Protein AF-A0A7L6N5S7-F1 (afdb_monomer_lite)

Radius of gyration: 27.18 Å; chains: 1; bounding box: 72×38×65 Å

Sequence (259 aa):
MDKKKITLLISLLLTIFIFSMSLFSGTDSGEMSSGLSMTLKNIWDSIFKNNPISLSFLQTFVRKAAHVFEYLLLGVSYFFTAKAWKLSILKILTIGFITAGIDEWIQTFVPGRAGRWLDILVFDLGGFIIGLALMILIFDRRSKIHPDDVLKDLEDQKISSKKAYKYLYKQGQRLSFTNHAHFLKLNITLIDEPGVNKFLKVLFFIPLPLFIARFALLFIRDFQYDGFSKEDIKRVINTKGIKINVYPQSGEQIEIITF

pLDDT: mean 81.12, std 9.45, range [52.34, 96.12]

InterPro domains:
  IPR006976 VanZ-LLP1 [PF04892] (9-138)

Structure (mmCIF, N/CA/C/O backbone):
data_AF-A0A7L6N5S7-F1
#
_entry.id   AF-A0A7L6N5S7-F1
#
loop_
_atom_site.group_PDB
_atom_site.id
_atom_site.type_symbol
_atom_site.label_atom_id
_atom_site.label_alt_id
_atom_site.label_comp_id
_atom_site.label_asym_id
_atom_site.label_entity_id
_atom_site.label_seq_id
_atom_site.pdbx_PDB_ins_code
_atom_site.Cartn_x
_atom_site.Cartn_y
_atom_site.Cartn_z
_atom_site.occupancy
_atom_site.B_iso_or_equiv
_atom_site.auth_seq_id
_atom_site.auth_comp_id
_atom_site.auth_asym_id
_atom_site.auth_atom_id
_atom_site.pdbx_PDB_model_num
ATOM 1 N N . MET A 1 1 ? 11.701 17.186 15.498 1.00 59.97 1 MET A N 1
ATOM 2 C CA . MET A 1 1 ? 10.668 17.161 14.438 1.00 59.97 1 MET A CA 1
ATOM 3 C C . MET A 1 1 ? 9.717 15.999 14.707 1.00 59.97 1 MET A C 1
ATOM 5 O O . MET A 1 1 ? 10.187 14.930 15.080 1.00 59.97 1 MET A O 1
ATOM 9 N N . ASP A 1 2 ? 8.400 16.195 14.600 1.00 84.88 2 ASP A N 1
ATOM 10 C CA . ASP A 1 2 ? 7.418 15.139 14.894 1.00 84.88 2 ASP A CA 1
ATOM 11 C C . ASP A 1 2 ? 7.652 13.906 14.011 1.00 84.88 2 ASP A C 1
ATOM 13 O O . ASP A 1 2 ? 7.813 14.041 12.798 1.00 84.88 2 ASP A O 1
ATOM 17 N N . LYS A 1 3 ? 7.603 12.693 14.583 1.00 82.56 3 LYS A N 1
ATOM 18 C CA . LYS A 1 3 ? 7.772 11.427 13.830 1.00 82.56 3 LYS A CA 1
ATOM 19 C C . LYS A 1 3 ? 6.851 11.341 12.603 1.00 82.56 3 LYS A C 1
ATOM 21 O O . LYS A 1 3 ? 7.239 10.800 11.571 1.00 82.56 3 LYS A O 1
ATOM 26 N N . LYS A 1 4 ? 5.653 11.927 12.702 1.00 87.88 4 LYS A N 1
ATOM 27 C CA . LYS A 1 4 ? 4.680 12.072 11.607 1.00 87.88 4 LYS A CA 1
ATOM 28 C C . LYS A 1 4 ? 5.202 12.916 10.441 1.00 87.88 4 LYS A C 1
ATOM 30 O O . LYS A 1 4 ? 4.990 12.553 9.292 1.00 87.88 4 LYS A O 1
ATOM 35 N N . LYS A 1 5 ? 5.873 14.030 10.738 1.00 90.56 5 LYS A N 1
ATOM 36 C CA . LYS A 1 5 ? 6.428 14.948 9.734 1.00 90.56 5 LYS A CA 1
ATOM 37 C C . LYS A 1 5 ? 7.674 14.356 9.082 1.00 90.56 5 LYS A C 1
ATOM 39 O O . LYS A 1 5 ? 7.811 14.451 7.876 1.00 90.56 5 LYS A O 1
ATOM 44 N N . ILE A 1 6 ? 8.533 13.695 9.864 1.00 92.00 6 ILE A N 1
ATOM 45 C CA . ILE A 1 6 ? 9.736 13.021 9.344 1.00 92.00 6 ILE A CA 1
ATOM 46 C C . ILE A 1 6 ? 9.355 11.922 8.347 1.00 92.00 6 ILE A C 1
ATOM 48 O O . ILE A 1 6 ? 9.867 11.902 7.236 1.00 92.00 6 ILE A O 1
ATOM 52 N N . THR A 1 7 ? 8.446 11.023 8.736 1.00 92.25 7 THR A N 1
ATOM 53 C CA . THR A 1 7 ? 8.010 9.913 7.868 1.00 92.25 7 THR A CA 1
ATOM 54 C C . THR A 1 7 ? 7.372 10.426 6.581 1.00 92.25 7 THR A C 1
ATOM 56 O O . THR A 1 7 ? 7.775 10.006 5.500 1.00 92.25 7 THR A O 1
ATOM 59 N N . LEU A 1 8 ? 6.482 11.418 6.689 1.00 92.88 8 LEU A N 1
ATOM 60 C CA . LEU A 1 8 ? 5.876 12.066 5.528 1.00 92.88 8 LEU A CA 1
ATOM 61 C C . LEU A 1 8 ? 6.921 12.725 4.614 1.00 92.88 8 LEU A C 1
ATOM 63 O O . LEU A 1 8 ? 6.853 12.553 3.402 1.00 92.88 8 LEU A O 1
ATOM 67 N N . LEU A 1 9 ? 7.893 13.445 5.184 1.00 94.19 9 LEU A N 1
ATOM 68 C CA . LEU A 1 9 ? 8.958 14.098 4.422 1.00 94.19 9 LEU A CA 1
ATOM 69 C C . LEU A 1 9 ? 9.787 13.074 3.640 1.00 94.19 9 LEU A C 1
ATOM 71 O O . LEU A 1 9 ? 10.036 13.278 2.460 1.00 94.19 9 LEU A O 1
ATOM 75 N N . ILE A 1 10 ? 10.161 11.954 4.264 1.00 94.12 10 ILE A N 1
ATOM 76 C CA . ILE A 1 10 ? 10.901 10.874 3.593 1.00 94.12 10 ILE A CA 1
ATOM 77 C C . ILE A 1 10 ? 10.071 10.282 2.446 1.00 94.12 10 ILE A C 1
ATOM 79 O O . ILE A 1 10 ? 10.594 10.080 1.355 1.00 94.12 10 ILE A O 1
ATOM 83 N N . SER A 1 11 ? 8.777 10.019 2.664 1.00 94.12 11 SER A N 1
ATOM 84 C CA . SER A 1 11 ? 7.880 9.524 1.609 1.00 94.12 11 SER A CA 1
ATOM 85 C C . SER A 1 11 ? 7.766 10.504 0.438 1.00 94.12 11 SER A C 1
ATOM 87 O O . SER A 1 11 ? 7.778 10.079 -0.716 1.00 94.12 11 SER A O 1
ATOM 89 N N . LEU A 1 12 ? 7.701 11.805 0.724 1.00 94.25 12 LEU A N 1
ATOM 90 C CA . LEU A 1 12 ? 7.612 12.852 -0.291 1.00 94.25 12 LEU A CA 1
ATOM 91 C C . LEU A 1 12 ? 8.920 12.990 -1.081 1.00 94.25 12 LEU A C 1
ATOM 93 O O . LEU A 1 12 ? 8.882 13.030 -2.305 1.00 94.25 12 LEU A O 1
ATOM 97 N N . LEU A 1 13 ? 10.070 12.980 -0.400 1.00 94.69 13 LEU A N 1
ATOM 98 C CA . LEU A 1 13 ? 11.385 13.025 -1.046 1.00 94.69 13 LEU A CA 1
ATOM 99 C C . LEU A 1 13 ? 11.616 11.818 -1.960 1.00 94.69 13 LEU A C 1
ATOM 101 O O . LEU A 1 13 ? 12.089 11.998 -3.075 1.00 94.69 13 LEU A O 1
ATOM 105 N N . LEU A 1 14 ? 11.234 10.610 -1.529 1.00 94.38 14 LEU A N 1
ATOM 106 C CA . LEU A 1 14 ? 11.312 9.417 -2.378 1.00 94.38 14 LEU A CA 1
ATOM 107 C C . LEU A 1 14 ? 10.374 9.505 -3.585 1.00 94.38 14 LEU A C 1
ATOM 109 O O . LEU A 1 14 ? 10.763 9.118 -4.677 1.00 94.38 14 LEU A O 1
ATOM 113 N N . THR A 1 15 ? 9.167 10.051 -3.410 1.00 94.12 15 THR A N 1
ATOM 114 C CA . THR A 1 15 ? 8.228 10.241 -4.529 1.00 94.12 15 THR A CA 1
ATOM 115 C C . THR A 1 15 ? 8.803 11.217 -5.563 1.00 94.12 15 THR A C 1
ATOM 117 O O . THR A 1 15 ? 8.801 10.929 -6.753 1.00 94.12 15 THR A O 1
ATOM 120 N N . ILE A 1 16 ? 9.355 12.347 -5.107 1.00 93.75 16 ILE A N 1
ATOM 121 C CA . ILE A 1 16 ? 10.000 13.338 -5.982 1.00 93.75 16 ILE A CA 1
ATOM 122 C C . ILE A 1 16 ? 11.220 12.734 -6.683 1.00 93.75 16 ILE A C 1
ATOM 124 O O . ILE A 1 16 ? 11.428 12.977 -7.868 1.00 93.75 16 ILE A O 1
ATOM 128 N N . PHE A 1 17 ? 12.018 11.943 -5.964 1.00 92.62 17 PHE A N 1
ATOM 129 C CA . PHE A 1 17 ? 13.168 11.251 -6.534 1.00 92.62 17 PHE A CA 1
ATOM 130 C C . PHE A 1 17 ? 12.757 10.305 -7.671 1.00 92.62 17 PHE A C 1
ATOM 132 O O . PHE A 1 17 ? 13.344 10.378 -8.746 1.00 92.62 17 PHE A O 1
ATOM 139 N N . ILE A 1 18 ? 11.715 9.489 -7.471 1.00 91.38 18 ILE A N 1
ATOM 140 C CA . ILE A 1 18 ? 11.192 8.575 -8.501 1.00 91.38 18 ILE A CA 1
ATOM 141 C C . ILE A 1 18 ? 10.714 9.359 -9.726 1.00 91.38 18 ILE A C 1
ATOM 143 O O . ILE A 1 18 ? 11.146 9.079 -10.840 1.00 91.38 18 ILE A O 1
ATOM 147 N N . PHE A 1 19 ? 9.925 10.417 -9.525 1.00 91.56 19 PHE A N 1
ATOM 148 C CA . PHE A 1 19 ? 9.460 11.258 -10.632 1.00 91.56 19 PHE A CA 1
ATOM 149 C C . PHE A 1 19 ? 10.618 11.918 -11.389 1.00 91.56 19 PHE A C 1
ATOM 151 O O . PHE A 1 19 ? 10.573 12.029 -12.611 1.00 91.56 19 PHE A O 1
ATOM 158 N N . SER A 1 20 ? 11.682 12.320 -10.686 1.00 88.75 20 SER A N 1
ATOM 159 C CA . SER A 1 20 ? 12.896 12.827 -11.326 1.00 88.75 20 SER A CA 1
ATOM 160 C C . SER A 1 20 ? 13.589 11.756 -12.169 1.00 88.75 20 SER A C 1
ATOM 162 O O . SER A 1 20 ? 14.124 12.089 -13.223 1.00 88.75 20 SER A O 1
ATOM 164 N N . MET A 1 21 ? 13.590 10.494 -11.730 1.00 85.56 21 MET A N 1
ATOM 165 C CA . MET A 1 21 ? 14.165 9.382 -12.493 1.00 85.56 21 MET A CA 1
ATOM 166 C C . MET A 1 21 ? 13.336 9.042 -13.739 1.00 85.56 21 MET A C 1
ATOM 168 O O . MET A 1 21 ? 13.887 8.690 -14.785 1.00 85.56 21 MET A O 1
ATOM 172 N N . SER A 1 22 ? 12.021 9.233 -13.669 1.00 85.00 22 SER A N 1
ATOM 173 C CA . SER A 1 22 ? 11.103 9.025 -14.791 1.00 85.00 22 SER A CA 1
ATOM 174 C C . SER A 1 22 ? 11.245 10.036 -15.928 1.00 85.00 22 SER A C 1
ATOM 176 O O . SER A 1 22 ? 10.848 9.727 -17.051 1.00 85.00 22 SER A O 1
ATOM 178 N N . LEU A 1 23 ? 11.858 11.197 -15.676 1.00 84.31 23 LEU A N 1
ATOM 179 C CA . LEU A 1 23 ? 12.157 12.200 -16.706 1.00 84.31 23 LEU A CA 1
ATOM 180 C C . LEU A 1 23 ? 13.334 11.813 -17.613 1.00 84.31 23 LEU A C 1
ATOM 182 O O . LEU A 1 23 ? 13.453 12.351 -18.713 1.00 84.31 23 LEU A O 1
ATOM 186 N N . PHE A 1 24 ? 14.205 10.895 -17.183 1.00 81.81 24 PHE A N 1
ATOM 187 C CA . PHE A 1 24 ? 15.316 10.439 -18.018 1.00 81.81 24 PHE A CA 1
ATOM 188 C C . PHE A 1 24 ? 14.831 9.499 -19.119 1.00 81.81 24 PHE A C 1
ATOM 190 O O . PHE A 1 24 ? 13.935 8.677 -18.913 1.00 81.81 24 PHE A O 1
ATOM 197 N N . SER A 1 25 ? 15.461 9.559 -20.292 1.00 77.69 25 SER A N 1
ATOM 198 C CA . SER A 1 25 ? 15.125 8.665 -21.398 1.00 77.69 25 SER A CA 1
ATOM 199 C C . SER A 1 25 ? 15.559 7.216 -21.131 1.00 77.69 25 SER A C 1
ATOM 201 O O . SER A 1 25 ? 16.263 6.888 -20.168 1.00 77.69 25 SER A O 1
ATOM 203 N N . GLY A 1 26 ? 15.072 6.280 -21.954 1.00 71.62 26 GLY A N 1
ATOM 204 C CA . GLY A 1 26 ? 15.496 4.875 -21.880 1.00 71.62 26 GLY A CA 1
ATOM 205 C C . GLY A 1 26 ? 16.990 4.685 -22.171 1.00 71.62 26 GLY A C 1
ATOM 206 O O . GLY A 1 26 ? 17.605 3.786 -21.603 1.00 71.62 26 GLY A O 1
ATOM 207 N N . THR A 1 27 ? 17.571 5.549 -23.007 1.00 73.38 27 THR A N 1
ATOM 208 C CA . THR A 1 27 ? 18.998 5.539 -23.346 1.00 73.38 27 THR A CA 1
ATOM 209 C C . THR A 1 27 ? 19.839 6.090 -22.201 1.00 73.38 27 THR A C 1
ATOM 211 O O . THR A 1 27 ? 20.756 5.403 -21.765 1.00 73.38 27 THR A O 1
ATOM 214 N N . ASP A 1 28 ? 19.458 7.230 -21.616 1.00 76.56 28 ASP A N 1
ATOM 215 C CA . ASP A 1 28 ? 20.229 7.860 -20.527 1.00 76.56 28 ASP A CA 1
ATOM 216 C C . ASP A 1 28 ? 20.265 6.968 -19.275 1.00 76.56 28 ASP A C 1
ATOM 218 O O . ASP A 1 28 ? 21.304 6.761 -18.648 1.00 76.56 28 ASP A O 1
ATOM 222 N N . SER A 1 29 ? 19.125 6.356 -18.938 1.00 74.38 29 SER A N 1
ATOM 223 C CA . SER A 1 29 ? 19.039 5.391 -17.830 1.00 74.38 29 SER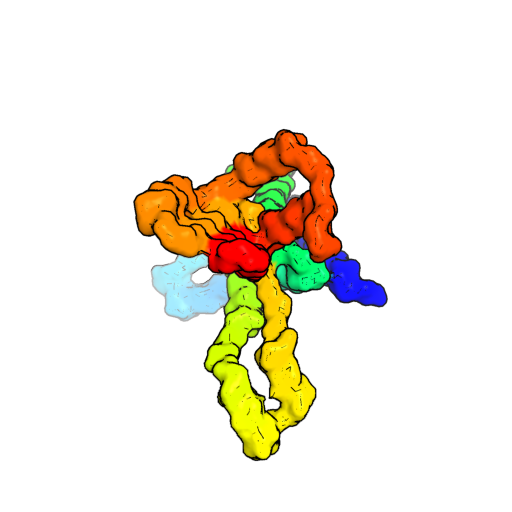 A CA 1
ATOM 224 C C . SER A 1 29 ? 19.799 4.084 -18.112 1.00 74.38 29 SER A C 1
ATOM 226 O O . SER A 1 29 ? 20.371 3.478 -17.199 1.00 74.38 29 SER A O 1
ATOM 228 N N . GLY A 1 30 ? 19.844 3.648 -19.376 1.00 73.75 30 GLY A N 1
ATOM 229 C CA . GLY A 1 30 ? 20.638 2.500 -19.820 1.00 73.75 30 GLY A CA 1
ATOM 230 C C . GLY A 1 30 ? 22.146 2.757 -19.762 1.00 73.75 30 GLY A C 1
ATOM 231 O O . GLY A 1 30 ? 22.909 1.856 -19.414 1.00 73.75 30 GLY A O 1
ATOM 232 N N . GLU A 1 31 ? 22.580 3.987 -20.038 1.00 77.06 31 GLU A N 1
ATOM 233 C CA . GLU A 1 31 ? 23.973 4.418 -19.893 1.00 77.06 31 GLU A CA 1
ATOM 234 C C . GLU A 1 31 ? 24.389 4.505 -18.424 1.00 77.06 31 GLU A C 1
ATOM 236 O O . GLU A 1 31 ? 25.437 3.973 -18.052 1.00 77.06 31 GLU A O 1
ATOM 241 N N . MET A 1 32 ? 23.533 5.060 -17.561 1.00 78.88 32 MET A N 1
ATOM 242 C CA . MET A 1 32 ? 23.787 5.149 -16.117 1.00 78.88 32 MET A CA 1
ATOM 243 C C . MET A 1 32 ? 23.961 3.767 -15.461 1.00 78.88 32 MET A C 1
ATOM 245 O O . MET A 1 32 ? 24.725 3.609 -14.510 1.00 78.88 32 MET A O 1
ATOM 249 N N . SER A 1 33 ? 23.293 2.745 -16.002 1.00 81.75 33 SER A N 1
ATOM 250 C CA . SER A 1 33 ? 23.368 1.347 -15.552 1.00 81.75 33 SER A CA 1
ATOM 251 C C . SER A 1 33 ? 24.225 0.442 -16.454 1.00 81.75 33 SER A C 1
ATOM 253 O O . SER A 1 33 ? 24.239 -0.784 -16.283 1.00 81.75 33 SER A O 1
ATOM 255 N N . SER A 1 34 ? 24.973 1.022 -17.400 1.00 81.56 34 SER A N 1
ATOM 256 C CA . SER A 1 34 ? 25.748 0.285 -18.410 1.00 81.56 34 SER A CA 1
ATOM 257 C C . SER A 1 34 ? 26.828 -0.606 -17.798 1.00 81.56 34 SER A C 1
ATOM 259 O O . SER A 1 34 ? 26.951 -1.763 -18.195 1.00 81.56 34 SER A O 1
ATOM 261 N N . GLY A 1 35 ? 27.545 -0.119 -16.779 1.00 84.62 35 GLY A N 1
ATOM 262 C CA . GLY A 1 35 ? 28.577 -0.888 -16.077 1.00 84.62 35 GLY A CA 1
ATOM 263 C C . GLY A 1 35 ? 28.026 -2.173 -15.454 1.00 84.62 35 GLY A C 1
ATOM 264 O O . GLY A 1 35 ? 28.537 -3.257 -15.726 1.00 84.62 35 GLY A O 1
ATOM 265 N N . LEU A 1 36 ? 26.923 -2.072 -14.701 1.00 84.31 36 LEU A N 1
ATOM 266 C CA . LEU A 1 36 ? 26.241 -3.233 -14.113 1.00 84.31 36 LEU A CA 1
ATOM 267 C C . LEU A 1 36 ? 25.719 -4.191 -15.190 1.00 84.31 36 LEU A C 1
ATOM 269 O O . LEU A 1 36 ? 25.904 -5.404 -15.084 1.00 84.31 36 LEU A O 1
ATOM 273 N N . SER A 1 37 ? 25.111 -3.652 -16.249 1.00 87.44 37 SER A N 1
ATOM 274 C CA . SER A 1 37 ? 24.595 -4.446 -17.370 1.00 87.44 37 SER A CA 1
ATOM 275 C C . SER A 1 37 ? 25.710 -5.225 -18.073 1.00 87.44 37 SER A C 1
ATOM 277 O O . SER A 1 37 ? 25.529 -6.390 -18.422 1.00 87.44 37 SER A O 1
ATOM 279 N N . MET A 1 38 ? 26.888 -4.617 -18.229 1.00 86.88 38 MET A N 1
ATOM 280 C CA . MET A 1 38 ? 28.051 -5.245 -18.851 1.00 86.88 38 MET A CA 1
ATOM 281 C C . MET A 1 38 ? 28.675 -6.321 -17.957 1.00 86.88 38 MET A C 1
ATOM 283 O O . MET A 1 38 ? 29.018 -7.396 -18.445 1.00 86.88 38 MET A O 1
ATOM 287 N N . THR A 1 39 ? 28.764 -6.088 -16.644 1.00 88.00 39 THR A N 1
ATOM 288 C CA . THR A 1 39 ? 29.204 -7.117 -15.691 1.00 88.00 39 THR A CA 1
ATOM 289 C C . THR A 1 39 ? 28.277 -8.331 -15.718 1.00 88.00 39 THR A C 1
ATOM 291 O O . THR A 1 39 ? 28.754 -9.460 -15.820 1.00 88.00 39 THR A O 1
ATOM 294 N N . LEU A 1 40 ? 26.957 -8.114 -15.692 1.00 88.31 40 LEU A N 1
ATOM 295 C CA . LEU A 1 40 ? 25.973 -9.197 -15.774 1.00 88.31 40 LEU A CA 1
ATOM 296 C C . LEU A 1 40 ? 26.068 -9.953 -17.101 1.00 88.31 40 LEU A C 1
ATOM 298 O O . LEU A 1 40 ? 26.006 -11.181 -17.102 1.00 88.31 40 LEU A O 1
ATOM 302 N N . LYS A 1 41 ? 26.286 -9.240 -18.211 1.00 88.38 41 LYS A N 1
ATOM 303 C CA . LYS A 1 41 ? 26.507 -9.850 -19.525 1.00 88.38 41 LYS A CA 1
ATOM 304 C C . LYS A 1 41 ? 27.727 -10.765 -19.520 1.00 88.38 41 LYS A C 1
ATOM 306 O O . LYS A 1 41 ? 27.635 -11.907 -19.951 1.00 88.38 41 LYS A O 1
ATOM 311 N N . ASN A 1 42 ? 28.853 -10.284 -18.998 1.00 89.00 42 ASN A N 1
ATOM 312 C CA . ASN A 1 42 ? 30.092 -11.058 -18.959 1.00 89.00 42 ASN A CA 1
ATOM 313 C C . ASN A 1 42 ? 29.945 -12.324 -18.103 1.00 89.00 42 ASN A C 1
ATOM 315 O O . ASN A 1 42 ? 30.436 -13.385 -18.488 1.00 89.00 42 ASN A O 1
ATOM 319 N N . ILE A 1 43 ? 29.242 -12.233 -16.969 1.00 89.31 43 ILE A N 1
ATOM 320 C CA . ILE A 1 43 ? 28.924 -13.395 -16.126 1.00 89.31 43 ILE A CA 1
ATOM 321 C C . ILE A 1 43 ? 28.026 -14.375 -16.890 1.00 89.31 43 ILE A C 1
ATOM 323 O O . ILE A 1 43 ? 28.318 -15.570 -16.923 1.00 89.31 43 ILE A O 1
ATOM 327 N N . TRP A 1 44 ? 26.965 -13.880 -17.531 1.00 88.69 44 TRP A N 1
ATOM 328 C CA . TRP A 1 44 ? 26.031 -14.708 -18.289 1.00 88.69 44 TRP A CA 1
ATOM 329 C C . TRP A 1 44 ? 26.725 -15.460 -19.422 1.00 88.69 44 TRP A C 1
ATOM 331 O O . TRP A 1 44 ? 26.630 -16.681 -19.486 1.00 88.69 44 TRP A O 1
ATOM 341 N N . ASP A 1 45 ? 27.472 -14.755 -20.270 1.00 88.19 45 ASP A N 1
ATOM 342 C CA . ASP A 1 45 ? 28.155 -15.348 -21.422 1.00 88.19 45 ASP A CA 1
ATOM 343 C C . ASP A 1 45 ? 29.252 -16.338 -20.992 1.00 88.19 45 ASP A C 1
ATOM 345 O O . ASP A 1 45 ? 29.546 -17.297 -21.707 1.00 88.19 45 ASP A O 1
ATOM 349 N N . SER A 1 46 ? 29.826 -16.153 -19.798 1.00 89.00 46 SER A N 1
ATOM 350 C CA . SER A 1 46 ? 30.784 -17.103 -19.219 1.00 89.00 46 SER A CA 1
ATOM 351 C C . SER A 1 46 ? 30.120 -18.412 -18.781 1.00 89.00 46 SER A C 1
ATOM 353 O O . SER A 1 46 ? 30.719 -19.479 -18.934 1.00 89.00 46 SER A O 1
ATOM 355 N N . ILE A 1 47 ? 28.893 -18.344 -18.251 1.00 90.06 47 ILE A N 1
ATOM 356 C CA . ILE A 1 47 ? 28.126 -19.504 -17.765 1.00 90.06 47 ILE A CA 1
ATOM 357 C C . ILE A 1 47 ? 27.396 -20.205 -18.922 1.00 90.06 47 ILE A C 1
ATOM 359 O O . ILE A 1 47 ? 27.403 -21.431 -19.014 1.00 90.06 47 ILE A O 1
ATOM 363 N N . PHE A 1 48 ? 26.800 -19.438 -19.834 1.00 87.81 48 PHE A N 1
ATOM 364 C CA . PHE A 1 48 ? 25.952 -19.908 -20.929 1.00 87.81 48 PHE A CA 1
ATOM 365 C C . PHE A 1 48 ? 26.579 -19.601 -22.291 1.00 87.81 48 PHE A C 1
ATOM 367 O O . PHE A 1 48 ? 25.990 -18.913 -23.122 1.00 87.81 48 PHE A O 1
ATOM 374 N N . LYS A 1 49 ? 27.764 -20.167 -22.551 1.00 80.69 49 LYS A N 1
ATOM 375 C CA . LYS A 1 49 ? 28.538 -19.935 -23.789 1.00 80.69 49 LYS A CA 1
ATOM 376 C C . LYS A 1 49 ? 27.748 -20.138 -25.092 1.00 80.69 49 LYS A C 1
ATOM 378 O O . LYS A 1 49 ? 28.051 -19.490 -26.086 1.00 80.69 49 LYS A O 1
ATOM 383 N N . ASN A 1 50 ? 26.733 -21.005 -25.082 1.00 83.94 50 ASN A N 1
ATOM 384 C CA . ASN A 1 50 ? 25.919 -21.319 -26.262 1.00 83.94 50 ASN A CA 1
ATOM 385 C C . ASN A 1 50 ? 24.619 -20.495 -26.364 1.00 83.94 50 ASN A C 1
ATOM 387 O O . ASN A 1 50 ? 23.884 -20.668 -27.329 1.00 83.94 50 ASN A O 1
ATOM 391 N N . ASN A 1 51 ? 24.317 -19.625 -25.394 1.00 84.75 51 ASN A N 1
ATOM 392 C CA . ASN A 1 51 ? 23.120 -18.776 -25.381 1.00 84.75 51 ASN A CA 1
ATOM 393 C C . ASN A 1 51 ? 23.486 -17.343 -24.956 1.00 84.75 51 ASN A C 1
ATOM 395 O O . ASN A 1 51 ? 23.173 -16.943 -23.828 1.00 84.75 51 ASN A O 1
ATOM 399 N N . PRO A 1 52 ? 24.162 -16.568 -25.825 1.00 82.12 52 PRO A N 1
ATOM 400 C CA . PRO A 1 52 ? 24.559 -15.206 -25.499 1.00 82.12 52 PRO A CA 1
ATOM 401 C C . PRO A 1 52 ? 23.333 -14.310 -25.317 1.00 82.12 52 PRO A C 1
ATOM 403 O O . PRO A 1 52 ? 22.366 -14.380 -26.081 1.00 82.12 52 PRO A O 1
ATOM 406 N N . ILE A 1 53 ? 23.381 -13.442 -24.310 1.00 88.00 53 ILE A N 1
ATOM 407 C CA . ILE A 1 53 ? 22.295 -12.505 -24.011 1.00 88.00 53 ILE A CA 1
ATOM 408 C C . ILE A 1 53 ? 22.591 -11.126 -24.606 1.00 88.00 53 ILE A C 1
ATOM 410 O O . ILE A 1 53 ? 23.731 -10.650 -24.612 1.00 88.00 53 ILE A O 1
ATOM 414 N N . SER A 1 54 ? 21.560 -10.453 -25.120 1.00 88.62 54 SER A N 1
ATOM 415 C CA . SER A 1 54 ? 21.733 -9.104 -25.665 1.00 88.62 54 SER A CA 1
ATOM 416 C C . SER A 1 54 ? 21.943 -8.076 -24.547 1.00 88.62 54 SER A C 1
ATOM 418 O O . SER A 1 54 ? 21.271 -8.100 -23.512 1.00 88.62 54 SER A O 1
ATOM 420 N N . LEU A 1 55 ? 22.871 -7.138 -24.764 1.00 85.56 55 LEU A N 1
ATOM 421 C CA . LEU A 1 55 ? 23.145 -6.062 -23.806 1.00 85.56 55 LEU A CA 1
ATOM 422 C C . LEU A 1 55 ? 21.927 -5.144 -23.625 1.00 85.56 55 LEU A C 1
ATOM 424 O O . LEU A 1 55 ? 21.628 -4.743 -22.506 1.00 85.56 55 LEU A O 1
ATOM 428 N N . SER A 1 56 ? 21.193 -4.870 -24.704 1.00 85.06 56 SER A N 1
ATOM 429 C CA . SER A 1 56 ? 19.975 -4.053 -24.684 1.00 85.06 56 SER A CA 1
ATOM 430 C C . SER A 1 56 ? 18.861 -4.676 -23.836 1.00 85.06 56 SER A C 1
ATOM 432 O O . SER A 1 56 ? 18.160 -3.965 -23.108 1.00 85.06 56 SER A O 1
ATOM 434 N N . PHE A 1 57 ? 18.719 -6.006 -23.870 1.00 86.50 57 PHE A N 1
ATOM 435 C CA . PHE A 1 57 ? 17.810 -6.719 -22.976 1.00 86.50 57 PHE A CA 1
ATOM 436 C C . PHE A 1 57 ? 18.243 -6.570 -21.517 1.00 86.50 57 PHE A C 1
ATOM 438 O O . PHE A 1 57 ? 17.412 -6.226 -20.680 1.00 86.50 57 PHE A O 1
ATOM 445 N N . LEU A 1 58 ? 19.530 -6.765 -21.211 1.00 87.00 58 LEU A N 1
ATOM 446 C CA . LEU A 1 58 ? 20.047 -6.610 -19.848 1.00 87.00 58 LEU A CA 1
ATOM 447 C C . LEU A 1 58 ? 19.883 -5.183 -19.320 1.00 87.00 58 LEU A C 1
ATOM 449 O O . LEU A 1 58 ? 19.420 -5.017 -18.198 1.00 87.00 58 LEU A O 1
ATOM 453 N N . GLN A 1 59 ? 20.173 -4.161 -20.126 1.00 86.75 59 GLN A N 1
ATOM 454 C CA . GLN A 1 59 ? 19.940 -2.760 -19.760 1.00 86.75 59 GLN A CA 1
ATOM 455 C C . GLN A 1 59 ? 18.460 -2.501 -19.454 1.00 86.75 59 GLN A C 1
ATOM 457 O O . GLN A 1 59 ? 18.119 -1.893 -18.440 1.00 86.75 59 GLN A O 1
ATOM 462 N N . THR A 1 60 ? 17.559 -3.023 -20.292 1.00 83.44 60 THR A N 1
ATOM 463 C CA . THR A 1 60 ? 16.112 -2.908 -20.063 1.00 83.44 60 THR A CA 1
ATOM 464 C C . THR A 1 60 ? 15.683 -3.639 -18.790 1.00 83.44 60 THR A C 1
ATOM 466 O O . THR A 1 60 ? 14.882 -3.110 -18.020 1.00 83.44 60 THR A O 1
ATOM 469 N N . PHE A 1 61 ? 16.224 -4.833 -18.549 1.00 87.06 61 PHE A N 1
ATOM 470 C CA . PHE A 1 61 ? 15.942 -5.637 -17.366 1.00 87.06 61 PHE A CA 1
ATOM 471 C C . PHE A 1 61 ? 16.420 -4.947 -16.086 1.00 87.06 61 PHE A C 1
ATOM 473 O O . PHE A 1 61 ? 15.633 -4.789 -15.158 1.00 87.06 61 PHE A O 1
ATOM 480 N N . VAL A 1 62 ? 17.674 -4.487 -16.050 1.00 88.06 62 VAL A N 1
ATOM 481 C CA . VAL A 1 62 ? 18.262 -3.775 -14.906 1.00 88.06 62 VAL A CA 1
ATOM 482 C C . VAL A 1 62 ? 17.468 -2.509 -14.604 1.00 88.06 62 VAL A C 1
ATOM 484 O O . VAL A 1 62 ? 17.122 -2.277 -13.450 1.00 88.06 62 VAL A O 1
ATOM 487 N N . ARG A 1 63 ? 17.097 -1.738 -15.633 1.00 84.44 63 ARG A N 1
ATOM 488 C CA . ARG A 1 63 ? 16.245 -0.552 -15.481 1.00 84.44 63 ARG A CA 1
ATOM 489 C C . ARG A 1 63 ? 14.884 -0.890 -14.872 1.00 84.44 63 ARG A C 1
ATOM 491 O O . ARG A 1 63 ? 14.481 -0.256 -13.903 1.00 84.44 63 ARG A O 1
ATOM 498 N N . LYS A 1 64 ? 14.182 -1.901 -15.400 1.00 85.12 64 LYS A N 1
ATOM 499 C CA . LYS A 1 64 ? 12.881 -2.325 -14.851 1.00 85.12 64 LYS A CA 1
ATOM 500 C C . LYS A 1 64 ? 13.010 -2.855 -13.421 1.00 85.12 64 LYS A C 1
ATOM 502 O O . LYS A 1 64 ? 12.173 -2.546 -12.583 1.00 85.12 64 LYS A O 1
ATOM 507 N N . ALA A 1 65 ? 14.063 -3.612 -13.123 1.00 88.31 65 ALA A N 1
ATOM 508 C CA . ALA A 1 65 ? 14.325 -4.119 -11.780 1.00 88.31 65 ALA A CA 1
ATOM 509 C C . ALA A 1 65 ? 14.622 -2.987 -10.783 1.00 88.31 65 ALA A C 1
ATOM 511 O O . ALA A 1 65 ? 14.108 -3.016 -9.665 1.00 88.31 65 ALA A O 1
ATOM 512 N N . ALA A 1 66 ? 15.402 -1.980 -11.191 1.00 88.50 66 ALA A N 1
ATOM 513 C CA . ALA A 1 66 ? 15.661 -0.791 -10.385 1.00 88.50 66 ALA A CA 1
ATOM 514 C C . ALA A 1 66 ? 14.359 -0.040 -10.083 1.00 88.50 66 ALA A C 1
ATOM 516 O O . ALA A 1 66 ? 14.103 0.279 -8.927 1.00 88.50 66 ALA A O 1
ATOM 517 N N . HIS A 1 67 ? 13.490 0.130 -11.079 1.00 87.44 67 HIS A N 1
ATOM 518 C CA . HIS A 1 67 ? 12.205 0.799 -10.896 1.00 87.44 67 HIS A CA 1
ATOM 519 C C . HIS A 1 67 ? 11.274 0.055 -9.923 1.00 87.44 67 HIS A C 1
ATOM 521 O O . HIS A 1 67 ? 10.745 0.636 -8.976 1.00 87.44 67 HIS A O 1
ATOM 527 N N . VAL A 1 68 ? 11.159 -1.273 -10.058 1.00 91.31 68 VAL A N 1
ATOM 528 C CA . VAL A 1 68 ? 10.423 -2.110 -9.090 1.00 91.31 68 VAL A CA 1
ATOM 529 C C . VAL A 1 68 ? 11.001 -1.962 -7.677 1.00 91.31 68 VAL A C 1
ATOM 531 O O . VAL A 1 68 ? 10.255 -1.920 -6.696 1.00 91.31 68 VAL A O 1
ATOM 534 N N . PHE A 1 69 ? 12.328 -1.876 -7.553 1.00 92.81 69 PHE A N 1
ATOM 535 C CA . PHE A 1 69 ? 13.000 -1.694 -6.268 1.00 92.81 69 PHE A CA 1
ATOM 536 C C . PHE A 1 69 ? 12.753 -0.303 -5.660 1.00 92.81 69 PHE A C 1
ATOM 538 O O . PHE A 1 69 ? 12.529 -0.195 -4.453 1.00 92.81 69 PHE A O 1
ATOM 545 N N . GLU A 1 70 ? 12.721 0.753 -6.471 1.00 92.81 70 GLU A N 1
ATOM 546 C CA . GLU A 1 70 ? 12.339 2.101 -6.040 1.00 92.81 70 GLU A CA 1
ATOM 547 C C . GLU A 1 70 ? 10.915 2.120 -5.471 1.00 92.81 70 GLU A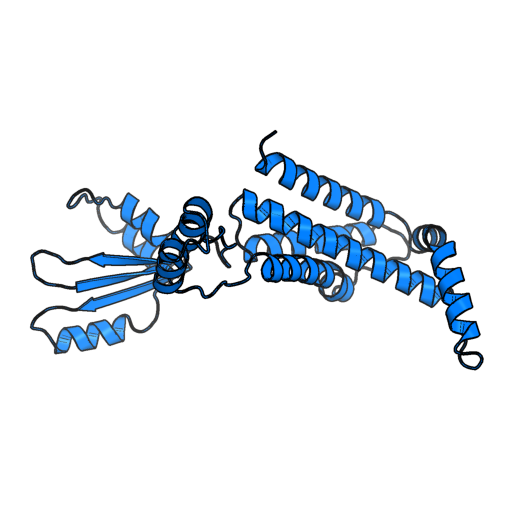 C 1
ATOM 549 O O . GLU A 1 70 ? 10.697 2.610 -4.358 1.00 92.81 70 GLU A O 1
ATOM 554 N N . TYR A 1 71 ? 9.958 1.501 -6.169 1.00 93.62 71 TYR A N 1
ATOM 555 C CA . TYR A 1 71 ? 8.583 1.375 -5.685 1.00 93.62 71 TYR A CA 1
ATOM 556 C C . TYR A 1 71 ? 8.468 0.496 -4.437 1.00 93.62 71 TYR A C 1
ATOM 558 O O . TYR A 1 71 ? 7.664 0.793 -3.551 1.00 93.62 71 TYR A O 1
ATOM 566 N N . LEU A 1 72 ? 9.303 -0.536 -4.294 1.00 95.38 72 LEU A N 1
ATOM 567 C CA . LEU A 1 72 ? 9.408 -1.308 -3.053 1.00 95.38 72 LEU A CA 1
ATOM 568 C C . LEU A 1 72 ? 9.820 -0.409 -1.883 1.00 95.38 72 LEU A C 1
ATOM 570 O O . LEU A 1 72 ? 9.160 -0.423 -0.838 1.00 95.38 72 LEU A O 1
ATOM 574 N N . LEU A 1 73 ? 10.864 0.408 -2.046 1.00 96.12 73 LEU A N 1
ATOM 575 C CA . LEU A 1 73 ? 11.292 1.365 -1.021 1.00 96.12 73 LEU A CA 1
ATOM 576 C C . LEU A 1 73 ? 10.212 2.414 -0.731 1.00 96.12 73 LEU A C 1
ATOM 578 O O . LEU A 1 73 ? 9.995 2.775 0.433 1.00 96.12 73 LEU A O 1
ATOM 582 N N . LEU A 1 74 ? 9.486 2.858 -1.758 1.00 95.94 74 LEU A N 1
ATOM 583 C CA . LEU A 1 74 ? 8.342 3.751 -1.609 1.00 95.94 74 LEU A CA 1
ATOM 584 C C . LEU A 1 74 ? 7.232 3.106 -0.765 1.00 95.94 74 LEU A C 1
ATOM 586 O O . LEU A 1 74 ? 6.745 3.729 0.181 1.00 95.94 74 LEU A O 1
ATOM 590 N N . GLY A 1 75 ? 6.891 1.841 -1.029 1.00 94.19 75 GLY A N 1
ATOM 591 C CA . GLY A 1 75 ? 5.927 1.057 -0.250 1.00 94.19 75 GLY A CA 1
ATOM 592 C C . GLY A 1 75 ? 6.330 0.904 1.219 1.00 94.19 75 GLY A C 1
ATOM 593 O O . GLY A 1 75 ? 5.507 1.092 2.121 1.00 94.19 75 GLY A O 1
ATOM 594 N N . VAL A 1 76 ? 7.618 0.656 1.482 1.00 95.19 76 VAL A N 1
ATOM 595 C CA . VAL A 1 76 ? 8.184 0.620 2.843 1.00 95.19 76 VAL A CA 1
ATOM 596 C C . VAL A 1 76 ? 8.053 1.981 3.534 1.00 95.19 76 VAL A C 1
ATOM 598 O O . VAL A 1 76 ? 7.623 2.060 4.686 1.00 95.19 76 VAL A O 1
ATOM 601 N N . SER A 1 77 ? 8.386 3.069 2.841 1.00 95.94 77 SER A N 1
ATOM 602 C CA . SER A 1 77 ? 8.264 4.432 3.370 1.00 95.94 77 SER A CA 1
ATOM 603 C C . SER A 1 77 ? 6.809 4.784 3.705 1.00 95.94 77 SER A C 1
ATOM 605 O O . SER A 1 77 ? 6.505 5.248 4.811 1.00 95.94 77 SER A O 1
ATOM 607 N N . TYR A 1 78 ? 5.884 4.472 2.795 1.00 94.62 78 TYR A N 1
ATOM 608 C CA . TYR A 1 78 ? 4.455 4.727 2.962 1.00 94.62 78 TYR A CA 1
ATOM 609 C C . TYR A 1 78 ? 3.858 3.919 4.117 1.00 94.62 78 TYR A C 1
ATOM 611 O O . TYR A 1 78 ? 2.998 4.435 4.833 1.00 94.62 78 TYR A O 1
ATOM 619 N N . PHE A 1 79 ? 4.343 2.700 4.377 1.00 93.12 79 PHE A N 1
ATOM 620 C CA . PHE A 1 79 ? 3.958 1.931 5.563 1.00 93.12 79 PHE A CA 1
ATOM 621 C C . PHE A 1 79 ? 4.250 2.692 6.867 1.00 93.12 79 PHE A C 1
ATOM 623 O O . PHE A 1 79 ? 3.388 2.786 7.749 1.00 93.12 79 PHE A O 1
ATOM 630 N N . PHE A 1 80 ? 5.451 3.263 7.009 1.00 91.25 80 PHE A N 1
ATOM 631 C CA . PHE A 1 80 ? 5.819 4.007 8.217 1.00 91.25 80 PHE A CA 1
ATOM 632 C C . PHE A 1 80 ? 5.010 5.294 8.367 1.00 91.25 80 PHE A C 1
ATOM 634 O O . PHE A 1 80 ? 4.541 5.594 9.471 1.00 91.25 80 PHE A O 1
ATOM 641 N N . THR A 1 81 ? 4.788 6.013 7.266 1.00 92.00 81 THR A N 1
ATOM 642 C CA . THR A 1 81 ? 3.912 7.191 7.232 1.00 92.00 81 THR A CA 1
ATOM 643 C C . THR A 1 81 ? 2.495 6.819 7.648 1.00 92.00 81 THR A C 1
ATOM 645 O O . THR A 1 81 ? 1.920 7.435 8.546 1.00 92.00 81 THR A O 1
ATOM 648 N N . ALA A 1 82 ? 1.948 5.739 7.104 1.00 89.31 82 ALA A N 1
ATOM 649 C CA . ALA A 1 82 ? 0.622 5.277 7.464 1.00 89.31 82 ALA A CA 1
ATOM 650 C C . ALA A 1 82 ? 0.499 4.881 8.931 1.00 89.31 82 ALA A C 1
ATOM 652 O O . ALA A 1 82 ? -0.496 5.211 9.572 1.00 89.31 82 ALA A O 1
ATOM 653 N N . LYS A 1 83 ? 1.520 4.233 9.495 1.00 86.44 83 LYS A N 1
ATOM 654 C CA . LYS A 1 83 ? 1.538 3.873 10.915 1.00 86.44 83 LYS A CA 1
ATOM 655 C C . LYS A 1 83 ? 1.576 5.115 11.801 1.00 86.44 83 LYS A C 1
ATOM 657 O O . LYS A 1 83 ? 0.874 5.174 12.807 1.00 86.44 83 LYS A O 1
ATOM 662 N N . ALA A 1 84 ? 2.358 6.124 11.420 1.00 86.44 84 ALA A N 1
ATOM 663 C CA . ALA A 1 84 ? 2.453 7.379 12.159 1.00 86.44 84 ALA A CA 1
ATOM 664 C C . ALA A 1 84 ? 1.142 8.186 12.109 1.00 86.44 84 ALA A C 1
ATOM 666 O O . ALA A 1 84 ? 0.759 8.804 13.105 1.00 86.44 84 ALA A O 1
ATOM 667 N N . TRP A 1 85 ? 0.442 8.158 10.973 1.00 85.06 85 TRP A N 1
ATOM 668 C CA . TRP A 1 85 ? -0.789 8.914 10.727 1.00 85.06 85 TRP A CA 1
ATOM 669 C C . TRP A 1 85 ? -2.082 8.111 10.938 1.00 85.06 85 TRP A C 1
ATOM 671 O O . TRP A 1 85 ? -3.166 8.677 10.820 1.00 85.06 85 TRP A O 1
ATOM 681 N N . LYS A 1 86 ? -1.986 6.823 11.298 1.00 82.69 86 LYS A N 1
ATOM 682 C CA . LYS A 1 86 ? -3.117 5.882 11.413 1.00 82.69 86 LYS A CA 1
ATOM 683 C C . LYS A 1 86 ? -3.967 5.841 10.132 1.00 82.69 86 LYS A C 1
ATOM 685 O O . LYS A 1 86 ? -5.196 5.921 10.168 1.00 82.69 86 LYS A O 1
ATOM 690 N N . LEU A 1 87 ? -3.299 5.781 8.983 1.00 83.44 87 LEU A N 1
ATOM 691 C CA . LEU A 1 87 ? -3.957 5.606 7.689 1.00 83.44 87 LEU A CA 1
ATOM 692 C C . LEU A 1 87 ? -4.288 4.131 7.471 1.00 83.44 87 LEU A C 1
ATOM 694 O O . LEU A 1 87 ? -3.560 3.253 7.925 1.00 83.44 87 LEU A O 1
ATOM 698 N N . SER A 1 88 ? -5.369 3.862 6.748 1.00 83.38 88 SER A N 1
ATOM 699 C CA . SER A 1 88 ? -5.742 2.496 6.405 1.00 83.38 88 SER A CA 1
ATOM 700 C C . SER A 1 88 ? -4.968 1.985 5.205 1.00 83.38 88 SER A C 1
ATOM 702 O O . SER A 1 88 ? -4.667 2.763 4.301 1.00 83.38 88 SER A O 1
ATOM 704 N N . ILE A 1 89 ? -4.767 0.668 5.138 1.00 83.19 89 ILE A N 1
ATOM 705 C CA . ILE A 1 89 ? -4.102 -0.006 4.012 1.00 83.19 89 ILE A CA 1
ATOM 706 C C . ILE A 1 89 ? -4.728 0.407 2.676 1.00 83.19 89 ILE A C 1
ATOM 708 O O . ILE A 1 89 ? -4.003 0.785 1.763 1.00 83.19 89 ILE A O 1
ATOM 712 N N . LEU A 1 90 ? -6.063 0.453 2.585 1.00 79.25 90 LEU A N 1
ATOM 713 C CA . LEU A 1 90 ? -6.747 0.863 1.358 1.00 79.25 90 LEU A CA 1
ATOM 714 C C . LEU A 1 90 ? -6.366 2.283 0.905 1.00 79.25 90 LEU A C 1
ATOM 716 O O . LEU A 1 90 ? -6.121 2.498 -0.272 1.00 79.25 90 LEU A O 1
ATOM 720 N N . LYS A 1 91 ? -6.244 3.239 1.838 1.00 82.81 91 LYS A N 1
ATOM 721 C CA . LYS A 1 91 ? -5.861 4.623 1.502 1.00 82.81 91 LYS A CA 1
ATOM 722 C C . LYS A 1 91 ? -4.437 4.674 0.962 1.00 82.81 91 LYS A C 1
ATOM 724 O O . LYS A 1 91 ? -4.180 5.384 0.001 1.00 82.81 91 LYS A O 1
ATOM 729 N N . ILE A 1 92 ? -3.529 3.913 1.569 1.00 89.94 92 ILE A N 1
ATOM 730 C CA . ILE A 1 92 ? -2.135 3.820 1.128 1.00 89.94 92 ILE A CA 1
ATOM 731 C C . ILE A 1 92 ? -2.061 3.230 -0.279 1.00 89.94 92 ILE A C 1
ATOM 733 O O . ILE A 1 92 ? -1.349 3.771 -1.113 1.00 89.94 92 ILE A O 1
ATOM 737 N N . LEU A 1 93 ? -2.806 2.151 -0.540 1.00 86.81 93 LEU A N 1
ATOM 738 C CA . LEU A 1 93 ? -2.867 1.517 -1.856 1.00 86.81 93 LEU A CA 1
ATOM 739 C C . LEU A 1 93 ? -3.442 2.464 -2.911 1.00 86.81 93 LEU A C 1
ATOM 741 O O . LEU A 1 93 ? -2.893 2.548 -4.001 1.00 86.81 93 LEU A O 1
ATOM 745 N N . THR A 1 94 ? -4.497 3.217 -2.586 1.00 84.25 94 THR A N 1
ATOM 746 C CA . THR A 1 94 ? -5.056 4.224 -3.497 1.00 84.25 94 THR A CA 1
ATOM 747 C C . THR A 1 94 ? -4.047 5.324 -3.809 1.00 84.25 94 THR A C 1
ATOM 749 O O . THR A 1 94 ? -3.877 5.666 -4.973 1.00 84.25 94 THR A O 1
ATOM 752 N N . ILE A 1 95 ? -3.353 5.860 -2.798 1.00 89.25 95 ILE A N 1
ATOM 753 C CA . ILE A 1 95 ? -2.326 6.887 -3.024 1.00 89.25 95 ILE A CA 1
ATOM 754 C C . ILE A 1 95 ? -1.172 6.296 -3.843 1.00 89.25 95 ILE A C 1
ATOM 756 O O . ILE A 1 95 ? -0.764 6.918 -4.810 1.00 89.25 95 ILE A O 1
ATOM 760 N N . GLY A 1 96 ? -0.695 5.090 -3.520 1.00 89.75 96 GLY A N 1
ATOM 761 C CA . GLY A 1 96 ? 0.361 4.410 -4.278 1.00 89.75 96 GLY A CA 1
ATOM 762 C C . GLY A 1 96 ? -0.016 4.164 -5.741 1.00 89.75 96 GLY A C 1
ATOM 763 O O . GLY A 1 96 ? 0.798 4.406 -6.624 1.00 89.75 96 GLY A O 1
ATOM 764 N N . PHE A 1 97 ? -1.264 3.772 -6.010 1.00 84.94 97 PHE A N 1
ATOM 765 C CA . PHE A 1 97 ? -1.785 3.626 -7.371 1.00 84.94 97 PHE A CA 1
ATOM 766 C C . PHE A 1 97 ? -1.825 4.959 -8.128 1.00 84.94 97 PHE A C 1
ATOM 768 O O . PHE A 1 97 ? -1.420 5.016 -9.284 1.00 84.94 97 PHE A O 1
ATOM 775 N N . ILE A 1 98 ? -2.269 6.040 -7.476 1.00 87.75 98 ILE A N 1
ATOM 776 C CA . ILE A 1 98 ? -2.249 7.384 -8.070 1.00 87.75 98 ILE A CA 1
ATOM 777 C C . ILE A 1 98 ? -0.808 7.816 -8.353 1.00 87.75 98 ILE A C 1
ATOM 779 O O . ILE A 1 98 ? -0.543 8.335 -9.430 1.00 87.75 98 ILE A O 1
ATOM 783 N N . THR A 1 99 ? 0.122 7.576 -7.426 1.00 91.06 99 THR A N 1
ATOM 784 C CA . THR A 1 99 ? 1.544 7.889 -7.611 1.00 91.06 99 THR A CA 1
ATOM 785 C C . THR A 1 99 ? 2.122 7.155 -8.820 1.00 91.06 99 THR A C 1
ATOM 787 O O . THR A 1 99 ? 2.730 7.809 -9.657 1.00 91.06 99 THR A O 1
ATOM 790 N N . ALA A 1 100 ? 1.863 5.850 -8.962 1.00 89.50 100 ALA A N 1
ATOM 791 C CA . ALA A 1 100 ? 2.284 5.073 -10.131 1.00 89.50 100 ALA A CA 1
ATOM 792 C C . ALA A 1 100 ? 1.652 5.584 -11.438 1.00 89.50 100 ALA A C 1
ATOM 794 O O . ALA A 1 100 ? 2.319 5.711 -12.457 1.00 89.50 100 ALA A O 1
ATOM 795 N N . GLY A 1 101 ? 0.368 5.958 -11.405 1.00 86.69 101 GLY A N 1
ATOM 796 C CA . GLY A 1 101 ? -0.298 6.554 -12.564 1.00 86.69 101 GLY A CA 1
ATOM 797 C C . GLY A 1 101 ? 0.279 7.917 -12.966 1.00 86.69 101 GLY A C 1
ATOM 798 O O . GLY A 1 101 ? 0.401 8.198 -14.155 1.00 86.69 101 GLY A O 1
ATOM 799 N N . ILE A 1 102 ? 0.647 8.759 -11.993 1.00 90.38 102 ILE A N 1
ATOM 800 C CA . ILE A 1 102 ? 1.319 10.042 -12.248 1.00 90.38 102 ILE A CA 1
ATOM 801 C C . ILE A 1 102 ? 2.707 9.803 -12.835 1.00 90.38 102 ILE A C 1
ATOM 803 O O . ILE A 1 102 ? 3.092 10.503 -13.765 1.00 90.38 102 ILE A O 1
ATOM 807 N N . ASP A 1 103 ? 3.442 8.827 -12.315 1.00 89.25 103 ASP A N 1
ATOM 808 C CA . ASP A 1 103 ? 4.778 8.496 -12.794 1.00 89.25 103 ASP A CA 1
ATOM 809 C C . ASP A 1 103 ? 4.761 8.046 -14.258 1.00 89.25 103 ASP A C 1
ATOM 811 O O . ASP A 1 103 ? 5.466 8.608 -15.094 1.00 89.25 103 ASP A O 1
ATOM 815 N N . GLU A 1 104 ? 3.862 7.124 -14.604 1.00 88.25 104 GLU A N 1
ATOM 816 C CA . GLU A 1 104 ? 3.689 6.673 -15.985 1.00 88.25 104 GLU A CA 1
ATOM 817 C C . GLU A 1 104 ? 3.230 7.814 -16.897 1.00 88.25 104 GLU A C 1
ATOM 819 O O . GLU A 1 104 ? 3.692 7.949 -18.031 1.00 88.25 104 GLU A O 1
ATOM 824 N N . TRP A 1 105 ? 2.356 8.690 -16.393 1.00 87.38 105 TRP A N 1
ATOM 825 C CA . TRP A 1 105 ? 1.958 9.889 -17.120 1.00 87.38 105 TRP A CA 1
ATOM 826 C C . TRP A 1 105 ? 3.150 10.819 -17.380 1.00 87.38 105 TRP A C 1
ATOM 828 O O . TRP A 1 105 ? 3.309 11.282 -18.508 1.00 87.38 105 TRP A O 1
ATOM 838 N N . ILE A 1 106 ? 4.038 11.026 -16.401 1.00 88.38 106 ILE A N 1
ATOM 839 C CA . ILE A 1 106 ? 5.288 11.782 -16.580 1.00 88.38 106 ILE A CA 1
ATOM 840 C C . ILE A 1 106 ? 6.158 11.133 -17.666 1.00 88.38 106 ILE A C 1
ATOM 842 O O . ILE A 1 106 ? 6.670 11.831 -18.543 1.00 88.38 106 ILE A O 1
ATOM 846 N N . GLN A 1 107 ? 6.274 9.802 -17.670 1.00 83.75 107 GLN A N 1
ATOM 847 C CA . GLN A 1 107 ? 7.051 9.079 -18.679 1.00 83.75 107 GLN A CA 1
ATOM 848 C C . GLN A 1 107 ? 6.501 9.254 -20.102 1.00 83.75 107 GLN A C 1
ATOM 850 O O . GLN A 1 107 ? 7.289 9.234 -21.046 1.00 83.75 107 GLN A O 1
ATOM 855 N N . THR A 1 108 ? 5.192 9.483 -20.285 1.00 85.56 108 THR A N 1
ATOM 856 C CA . THR A 1 108 ? 4.619 9.740 -21.624 1.00 85.56 108 THR A CA 1
ATOM 857 C C . THR A 1 108 ? 5.125 11.025 -22.282 1.00 85.56 108 THR A C 1
ATOM 859 O O . THR A 1 108 ? 5.058 11.145 -23.504 1.00 85.56 108 THR A O 1
ATOM 862 N N . PHE A 1 109 ? 5.671 11.970 -21.509 1.00 85.75 109 PHE A N 1
ATOM 863 C CA . PHE A 1 109 ? 6.284 13.185 -22.053 1.00 85.75 109 PHE A CA 1
ATOM 864 C C . PHE A 1 109 ? 7.716 12.963 -22.559 1.00 85.75 109 PHE A C 1
ATOM 866 O O . PHE A 1 109 ? 8.280 13.847 -23.204 1.00 85.75 109 PHE A O 1
ATOM 873 N N . VAL A 1 110 ? 8.310 11.797 -22.291 1.00 83.25 110 VAL A N 1
ATOM 874 C CA . VAL A 1 110 ? 9.667 11.459 -22.724 1.00 83.25 110 VAL A CA 1
ATOM 875 C C . VAL A 1 110 ? 9.615 10.763 -24.092 1.00 83.25 110 VAL A C 1
ATOM 877 O O . VAL A 1 110 ? 8.989 9.706 -24.222 1.00 83.25 110 VAL A O 1
ATOM 880 N N . PRO A 1 111 ? 10.291 11.297 -25.128 1.00 76.06 111 PRO A N 1
ATOM 881 C CA . PRO A 1 111 ? 10.302 10.690 -26.455 1.00 76.06 111 PRO A CA 1
ATOM 882 C C . PRO A 1 111 ? 10.788 9.235 -26.424 1.00 76.06 111 PRO A C 1
ATOM 884 O O . PRO A 1 111 ? 11.794 8.910 -25.796 1.00 76.06 111 PRO A O 1
ATOM 887 N N . GLY A 1 112 ? 10.075 8.347 -27.120 1.00 71.12 112 GLY A N 1
ATOM 888 C CA . GLY A 1 112 ? 10.423 6.923 -27.191 1.00 71.12 112 GLY A CA 1
ATOM 889 C C . GLY A 1 112 ? 9.946 6.077 -26.004 1.00 71.12 112 GLY A C 1
ATOM 890 O O . GLY A 1 112 ? 10.233 4.879 -25.971 1.00 71.12 112 GLY A O 1
ATOM 891 N N . ARG A 1 113 ? 9.190 6.651 -25.057 1.00 71.88 113 ARG A N 1
ATOM 892 C CA . ARG A 1 113 ? 8.436 5.903 -24.041 1.00 71.88 113 ARG A CA 1
ATOM 893 C C . ARG A 1 113 ? 6.944 5.941 -24.366 1.00 71.88 113 ARG A C 1
ATOM 895 O O . ARG A 1 113 ? 6.400 6.979 -24.722 1.00 71.88 113 ARG A O 1
ATOM 902 N N . ALA A 1 114 ? 6.289 4.789 -24.274 1.00 71.38 114 ALA A N 1
ATOM 903 C CA . ALA A 1 114 ? 4.848 4.670 -24.452 1.00 71.38 114 ALA A CA 1
ATOM 904 C C . ALA A 1 114 ? 4.238 4.189 -23.141 1.00 71.38 114 ALA A C 1
ATOM 906 O O . ALA A 1 114 ? 4.672 3.163 -22.619 1.00 71.38 114 ALA A O 1
ATOM 907 N N . GLY A 1 115 ? 3.229 4.918 -22.662 1.00 69.19 115 GLY A N 1
ATOM 908 C CA . GLY A 1 115 ? 2.507 4.563 -21.450 1.00 69.19 115 GLY A CA 1
ATOM 909 C C . GLY A 1 115 ? 1.828 3.198 -21.586 1.00 69.19 115 GLY A C 1
ATOM 910 O O . GLY A 1 115 ? 1.085 2.966 -22.546 1.00 69.19 115 GLY A O 1
ATOM 911 N N . ARG A 1 116 ? 2.054 2.281 -20.646 1.00 79.06 116 ARG A N 1
ATOM 912 C CA . ARG A 1 116 ? 1.445 0.951 -20.607 1.00 79.06 116 ARG A CA 1
ATOM 913 C C . ARG A 1 116 ? 0.803 0.696 -19.255 1.00 79.06 116 ARG A C 1
ATOM 915 O O . ARG A 1 116 ? 1.456 0.630 -18.225 1.00 79.06 116 ARG A O 1
ATOM 922 N N . TRP A 1 117 ? -0.486 0.367 -19.283 1.00 73.69 117 TRP A N 1
ATOM 923 C CA . TRP A 1 117 ? -1.235 -0.068 -18.096 1.00 73.69 117 TRP A CA 1
ATOM 924 C C . TRP A 1 117 ? -0.595 -1.256 -17.362 1.00 73.69 117 TRP A C 1
ATOM 926 O O . TRP A 1 117 ? -0.725 -1.377 -16.147 1.00 73.69 117 TRP A O 1
ATOM 936 N N . LEU A 1 118 ? 0.103 -2.130 -18.095 1.00 76.50 118 LEU A N 1
ATOM 937 C CA . LEU A 1 118 ? 0.861 -3.232 -17.503 1.00 76.50 118 LEU A CA 1
ATOM 938 C C . LEU A 1 118 ? 2.070 -2.747 -16.698 1.00 76.50 118 LEU A C 1
ATOM 940 O O . LEU A 1 118 ? 2.388 -3.380 -15.697 1.00 76.50 118 LEU A O 1
ATOM 944 N N . ASP A 1 119 ? 2.715 -1.651 -17.105 1.00 80.19 119 ASP A N 1
ATOM 945 C CA . ASP A 1 119 ? 3.850 -1.094 -16.370 1.00 80.19 119 ASP A CA 1
ATOM 946 C C . ASP A 1 119 ? 3.389 -0.537 -15.008 1.00 80.19 119 ASP A C 1
ATOM 948 O O . ASP A 1 119 ? 3.882 -0.990 -13.972 1.00 80.19 119 ASP A O 1
ATOM 952 N N . ILE A 1 120 ? 2.273 0.203 -14.999 1.00 82.31 120 ILE A N 1
ATOM 953 C CA . ILE A 1 120 ? 1.615 0.697 -13.775 1.00 82.31 120 ILE A CA 1
ATOM 954 C C . ILE A 1 120 ? 1.222 -0.445 -12.821 1.00 82.31 120 ILE A C 1
AT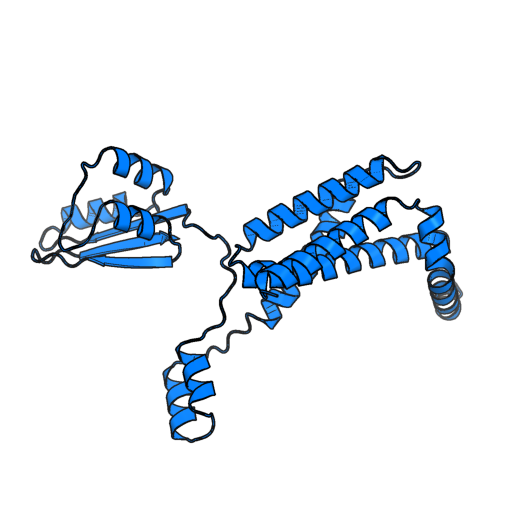OM 956 O O . ILE A 1 120 ? 1.504 -0.404 -11.623 1.00 82.31 120 ILE A O 1
ATOM 960 N N . LEU A 1 121 ? 0.495 -1.454 -13.319 1.00 73.50 121 LEU A N 1
ATOM 961 C CA . LEU A 1 121 ? -0.122 -2.471 -12.457 1.00 73.50 121 LEU A CA 1
ATOM 962 C C . LEU A 1 121 ? 0.861 -3.550 -11.999 1.00 73.50 121 LEU A C 1
ATOM 964 O O . LEU A 1 121 ? 0.770 -4.013 -10.861 1.00 73.50 121 LEU A O 1
ATOM 968 N N . VAL A 1 122 ? 1.751 -3.995 -12.887 1.00 77.94 122 VAL A N 1
ATOM 969 C CA . VAL A 1 122 ? 2.601 -5.165 -12.634 1.00 77.94 122 VAL A CA 1
ATOM 970 C C . VAL A 1 122 ? 3.935 -4.758 -12.031 1.00 77.94 122 VAL A C 1
ATOM 972 O O . VAL A 1 122 ? 4.384 -5.410 -11.089 1.00 77.94 122 VAL A O 1
ATOM 975 N N . PHE A 1 123 ? 4.570 -3.706 -12.548 1.00 82.38 123 PHE A N 1
ATOM 976 C CA . PHE A 1 123 ? 5.903 -3.316 -12.099 1.00 82.38 123 PHE A CA 1
ATOM 977 C C . PHE A 1 123 ? 5.816 -2.311 -10.945 1.00 82.38 123 PHE A C 1
ATOM 979 O O . PHE A 1 123 ? 6.280 -2.624 -9.846 1.00 82.38 123 PHE A O 1
ATOM 986 N N . ASP A 1 124 ? 5.137 -1.181 -11.132 1.00 87.12 124 ASP A N 1
ATOM 987 C CA . ASP A 1 124 ? 5.174 -0.073 -10.166 1.00 87.12 124 ASP A CA 1
ATOM 988 C C . ASP A 1 124 ? 4.325 -0.382 -8.932 1.00 87.12 124 ASP A C 1
ATOM 990 O O . ASP A 1 124 ? 4.818 -0.493 -7.802 1.00 87.12 124 ASP A O 1
ATOM 994 N N . LEU A 1 125 ? 3.029 -0.632 -9.149 1.00 87.12 125 LEU A N 1
ATOM 995 C CA . LEU A 1 125 ? 2.119 -1.033 -8.082 1.00 87.12 125 LEU A CA 1
ATOM 996 C C . LEU A 1 125 ? 2.538 -2.382 -7.482 1.00 87.12 125 LEU A C 1
ATOM 998 O O . LEU A 1 125 ? 2.419 -2.574 -6.271 1.00 87.12 125 LEU A O 1
ATOM 1002 N N . GLY A 1 126 ? 3.064 -3.299 -8.299 1.00 87.06 126 GLY A N 1
ATOM 1003 C CA . GLY A 1 126 ? 3.592 -4.581 -7.837 1.00 87.06 126 GLY A CA 1
ATOM 1004 C C . GLY A 1 126 ? 4.745 -4.407 -6.848 1.00 87.06 126 GLY A C 1
ATOM 1005 O O . GLY A 1 126 ? 4.671 -4.917 -5.727 1.00 87.06 126 GLY A O 1
ATOM 1006 N N . GLY A 1 127 ? 5.770 -3.629 -7.211 1.00 91.31 127 GLY A N 1
ATOM 1007 C CA . GLY A 1 127 ? 6.887 -3.285 -6.328 1.00 91.31 127 GLY A CA 1
ATOM 1008 C C . GLY A 1 127 ? 6.414 -2.620 -5.035 1.00 91.31 127 GLY A C 1
ATOM 1009 O O . GLY A 1 127 ? 6.792 -3.040 -3.937 1.00 91.31 127 GLY A O 1
ATOM 1010 N N . PHE A 1 128 ? 5.495 -1.659 -5.149 1.00 93.50 128 PHE A N 1
ATOM 1011 C CA . PHE A 1 128 ? 4.898 -0.970 -4.006 1.00 93.50 128 PHE A CA 1
ATOM 1012 C C . PHE A 1 128 ? 4.178 -1.920 -3.043 1.00 93.50 128 PHE A C 1
ATOM 1014 O O . PHE A 1 128 ? 4.398 -1.870 -1.827 1.00 93.50 128 PHE A O 1
ATOM 1021 N N . ILE A 1 129 ? 3.338 -2.813 -3.574 1.00 90.69 129 ILE A N 1
ATOM 1022 C CA . ILE A 1 129 ? 2.609 -3.814 -2.790 1.00 90.69 129 ILE A CA 1
ATOM 1023 C C . ILE A 1 129 ? 3.586 -4.765 -2.101 1.00 90.69 129 ILE A C 1
ATOM 1025 O O . ILE A 1 129 ? 3.384 -5.067 -0.925 1.00 90.69 129 ILE A O 1
ATOM 1029 N N . ILE A 1 130 ? 4.651 -5.204 -2.780 1.00 92.50 130 ILE A N 1
ATOM 1030 C CA . ILE A 1 130 ? 5.682 -6.067 -2.187 1.00 92.50 130 ILE A CA 1
ATOM 1031 C C . ILE A 1 130 ? 6.327 -5.374 -0.981 1.00 92.50 130 ILE A C 1
ATOM 1033 O O . ILE A 1 130 ? 6.405 -5.968 0.098 1.00 92.50 130 ILE A O 1
ATOM 1037 N N . GLY A 1 131 ? 6.729 -4.107 -1.122 1.00 93.62 131 GLY A N 1
ATOM 1038 C CA . GLY A 1 131 ? 7.310 -3.326 -0.025 1.00 93.62 131 GLY A CA 1
ATOM 1039 C C . GLY A 1 131 ? 6.356 -3.159 1.159 1.00 93.62 131 GLY A C 1
ATOM 1040 O O . GLY A 1 131 ? 6.732 -3.381 2.315 1.00 93.62 131 GLY A O 1
ATOM 1041 N N . LEU A 1 132 ? 5.091 -2.833 0.878 1.00 91.12 132 LEU A N 1
ATOM 1042 C CA . LEU A 1 132 ? 4.048 -2.692 1.893 1.00 91.12 132 LEU A CA 1
ATOM 1043 C C . LEU A 1 132 ? 3.767 -4.023 2.613 1.00 91.12 132 LEU A C 1
ATOM 1045 O O . LEU A 1 132 ? 3.711 -4.063 3.845 1.00 91.12 132 LEU A O 1
ATOM 1049 N N . ALA A 1 133 ? 3.617 -5.115 1.862 1.00 87.31 133 ALA A N 1
ATOM 1050 C CA . ALA A 1 133 ? 3.340 -6.449 2.384 1.00 87.31 133 ALA A CA 1
ATOM 1051 C C . ALA A 1 133 ? 4.492 -6.968 3.249 1.00 87.31 133 ALA A C 1
ATOM 1053 O O . ALA A 1 133 ? 4.245 -7.497 4.333 1.00 87.31 133 ALA A O 1
ATOM 1054 N N . LEU A 1 134 ? 5.743 -6.757 2.829 1.00 91.62 134 LEU A N 1
ATOM 1055 C CA . LEU A 1 134 ? 6.925 -7.115 3.611 1.00 91.62 134 LEU A CA 1
ATOM 1056 C C . LEU A 1 134 ? 6.900 -6.440 4.988 1.00 91.62 134 LEU A C 1
ATOM 1058 O O . LEU A 1 134 ? 7.114 -7.096 6.010 1.00 91.62 134 LEU A O 1
ATOM 1062 N N . MET A 1 135 ? 6.584 -5.144 5.038 1.00 89.62 135 MET A N 1
ATOM 1063 C CA . MET A 1 135 ? 6.487 -4.425 6.308 1.00 89.62 135 MET A CA 1
ATOM 1064 C C . MET A 1 135 ? 5.315 -4.910 7.156 1.00 89.62 135 MET A C 1
ATOM 1066 O O . MET A 1 135 ? 5.477 -5.105 8.362 1.00 89.62 135 MET A O 1
ATOM 1070 N N . ILE A 1 136 ? 4.153 -5.169 6.554 1.00 85.00 136 ILE A N 1
ATOM 1071 C CA . ILE A 1 136 ? 3.027 -5.771 7.274 1.00 85.00 136 ILE A CA 1
ATOM 1072 C C . ILE A 1 136 ? 3.448 -7.121 7.866 1.00 85.00 136 ILE A C 1
ATOM 1074 O O . ILE A 1 136 ? 3.255 -7.322 9.055 1.00 85.00 136 ILE A O 1
ATOM 1078 N N . LEU A 1 137 ? 4.106 -8.010 7.120 1.00 84.38 137 LEU A N 1
ATOM 1079 C CA . LEU A 1 137 ? 4.551 -9.309 7.640 1.00 84.38 137 LEU A CA 1
ATOM 1080 C C . LEU A 1 137 ? 5.566 -9.186 8.786 1.00 84.38 137 LEU A C 1
ATOM 1082 O O . LEU A 1 137 ? 5.523 -9.967 9.737 1.00 84.38 137 LEU A O 1
ATOM 1086 N N . ILE A 1 138 ? 6.473 -8.208 8.727 1.00 85.25 138 ILE A N 1
ATOM 1087 C CA . ILE A 1 138 ? 7.478 -7.977 9.775 1.00 85.25 138 ILE A CA 1
ATOM 1088 C C . ILE A 1 138 ? 6.839 -7.402 11.045 1.00 85.25 138 ILE A C 1
ATOM 1090 O O . ILE A 1 138 ? 7.161 -7.837 12.152 1.00 85.25 138 ILE A O 1
ATOM 1094 N N . PHE A 1 139 ? 5.935 -6.431 10.906 1.00 77.44 139 PHE A N 1
ATOM 1095 C CA . PHE A 1 139 ? 5.344 -5.713 12.039 1.00 77.44 139 PHE A CA 1
ATOM 1096 C C . PHE A 1 139 ? 4.055 -6.337 12.572 1.00 77.44 139 PHE A C 1
ATOM 1098 O O . PHE A 1 139 ? 3.695 -6.066 13.718 1.00 77.44 139 PHE A O 1
ATOM 1105 N N . ASP A 1 140 ? 3.380 -7.154 11.770 1.00 67.38 140 ASP A N 1
ATOM 1106 C CA . ASP A 1 140 ? 2.151 -7.858 12.125 1.00 67.38 140 ASP A CA 1
ATOM 1107 C C . ASP A 1 140 ? 2.402 -9.307 12.555 1.00 67.38 140 ASP A C 1
ATOM 1109 O O . ASP A 1 140 ? 1.473 -10.119 12.609 1.00 67.38 140 ASP A O 1
ATOM 1113 N N . ARG A 1 141 ? 3.657 -9.636 12.909 1.00 60.41 141 ARG A N 1
ATOM 1114 C CA . ARG A 1 141 ? 3.998 -10.898 13.572 1.00 60.41 141 ARG A CA 1
ATOM 1115 C C . ARG A 1 141 ? 3.156 -11.029 14.835 1.00 60.41 141 ARG A C 1
ATOM 1117 O O . ARG A 1 141 ? 3.472 -10.476 15.888 1.00 60.41 141 ARG A O 1
ATOM 1124 N N . ARG A 1 142 ? 2.067 -11.787 14.707 1.00 53.75 142 ARG A N 1
ATOM 1125 C CA . ARG A 1 142 ? 1.245 -12.247 15.814 1.00 53.75 142 ARG A CA 1
ATOM 1126 C C . ARG A 1 142 ? 2.119 -13.105 16.698 1.00 53.75 142 ARG A C 1
ATOM 1128 O O . ARG A 1 142 ? 2.284 -14.293 16.447 1.00 53.75 142 ARG A O 1
ATOM 1135 N N . SER A 1 143 ? 2.615 -12.532 17.779 1.00 52.34 143 SER A N 1
ATOM 1136 C CA . SER A 1 143 ? 2.801 -13.347 18.957 1.00 52.34 143 SER A CA 1
ATOM 1137 C C . SER A 1 143 ? 1.375 -13.692 19.411 1.00 52.34 143 SER A C 1
ATOM 1139 O O . SER A 1 143 ? 0.705 -12.863 20.026 1.00 52.34 143 SER A O 1
ATOM 1141 N N . LYS A 1 144 ? 0.849 -14.859 19.004 1.00 53.84 144 LYS A N 1
ATOM 1142 C CA . LYS A 1 144 ? -0.366 -15.457 19.588 1.00 53.84 144 LYS A CA 1
ATOM 1143 C C . LYS A 1 144 ? -0.053 -15.854 21.039 1.00 53.84 144 LYS A C 1
ATOM 1145 O O . LYS A 1 144 ? -0.122 -17.022 21.382 1.00 53.84 144 LYS A O 1
ATOM 1150 N N . ILE A 1 145 ? 0.414 -14.910 21.843 1.00 64.62 145 ILE A N 1
ATOM 1151 C CA . ILE A 1 145 ? 0.698 -15.153 23.247 1.00 64.62 145 ILE A CA 1
ATOM 1152 C C . ILE A 1 145 ? -0.637 -14.939 23.933 1.00 64.62 145 ILE A C 1
ATOM 1154 O O . ILE A 1 145 ? -1.225 -13.857 23.806 1.00 64.62 145 ILE A O 1
ATOM 1158 N N . HIS A 1 146 ? -1.163 -15.991 24.550 1.00 74.00 146 HIS A N 1
ATOM 1159 C CA . HIS A 1 146 ? -2.369 -15.852 25.338 1.00 74.00 146 HIS A CA 1
ATOM 1160 C C . HIS A 1 146 ? -2.048 -14.938 26.532 1.00 74.00 146 HIS A C 1
ATOM 1162 O O . HIS A 1 146 ? -0.920 -14.981 27.025 1.00 74.00 146 HIS A O 1
ATOM 1168 N N . PRO A 1 147 ? -2.970 -14.073 26.994 1.00 77.56 147 PRO A N 1
ATOM 1169 C CA . PRO A 1 147 ? -2.718 -13.237 28.166 1.00 77.56 147 PRO A CA 1
ATOM 1170 C C . PRO A 1 147 ? -2.202 -14.050 29.359 1.00 77.56 147 PRO A C 1
ATOM 1172 O O . PRO A 1 147 ? -1.273 -13.611 30.031 1.00 77.56 147 PRO A O 1
ATOM 1175 N N . ASP A 1 148 ? -2.723 -15.265 29.526 1.00 81.62 148 ASP A N 1
ATOM 1176 C CA . ASP A 1 148 ? -2.331 -16.205 30.576 1.00 81.62 148 ASP A CA 1
ATOM 1177 C C . ASP A 1 148 ? -0.864 -16.644 30.453 1.00 81.62 148 ASP A C 1
ATOM 1179 O O . ASP A 1 148 ? -0.148 -16.687 31.452 1.00 81.62 148 ASP A O 1
ATOM 1183 N N . ASP A 1 149 ? -0.371 -16.866 29.230 1.00 85.12 149 ASP A N 1
ATOM 1184 C CA . ASP A 1 149 ? 1.035 -17.205 28.984 1.00 85.12 149 ASP A CA 1
ATOM 1185 C C . ASP A 1 149 ? 1.960 -16.029 29.343 1.00 85.12 149 ASP A C 1
ATOM 1187 O O . ASP A 1 149 ? 3.025 -16.227 29.923 1.00 85.12 149 ASP A O 1
ATOM 1191 N N . VAL A 1 150 ? 1.547 -14.785 29.045 1.00 85.06 150 VAL A N 1
ATOM 1192 C CA . VAL A 1 150 ? 2.326 -13.582 29.404 1.00 85.06 150 VAL A CA 1
ATOM 1193 C C . VAL A 1 150 ? 2.408 -13.418 30.920 1.00 85.06 150 VAL A C 1
ATOM 1195 O O . VAL A 1 150 ? 3.453 -13.029 31.439 1.00 85.06 150 VAL A O 1
ATOM 1198 N N . LEU A 1 151 ? 1.300 -13.657 31.625 1.00 87.88 151 LEU A N 1
ATOM 1199 C CA . LEU A 1 151 ? 1.243 -13.539 33.081 1.00 87.88 151 LEU A CA 1
ATOM 1200 C C . LEU A 1 151 ? 2.105 -14.613 33.747 1.00 87.88 151 LEU A C 1
ATOM 1202 O O . LEU A 1 151 ? 2.881 -14.287 34.642 1.00 87.88 151 LEU A O 1
ATOM 1206 N N . LYS A 1 152 ? 2.055 -15.847 33.239 1.00 89.50 152 LYS A N 1
ATOM 1207 C CA . LYS A 1 152 ? 2.892 -16.952 33.712 1.00 89.50 152 LYS A CA 1
ATOM 1208 C C . LYS A 1 152 ? 4.383 -16.698 33.478 1.00 89.50 152 LYS A C 1
ATOM 1210 O O . LYS A 1 152 ? 5.189 -16.874 34.381 1.00 89.50 152 LYS A O 1
ATOM 1215 N N . ASP A 1 153 ? 4.759 -16.196 32.301 1.00 89.19 153 ASP A N 1
ATOM 1216 C CA . ASP A 1 153 ? 6.152 -15.832 32.009 1.00 89.19 153 ASP A CA 1
ATOM 1217 C C . ASP A 1 153 ? 6.654 -14.649 32.863 1.00 89.19 153 ASP A C 1
ATOM 1219 O O . ASP A 1 153 ? 7.861 -14.514 33.088 1.00 89.19 153 ASP A O 1
ATOM 1223 N N . LEU A 1 154 ? 5.755 -13.762 33.307 1.00 89.75 154 LEU A N 1
ATOM 1224 C CA . LEU A 1 154 ? 6.079 -12.666 34.223 1.00 89.75 154 LEU A CA 1
ATOM 1225 C C . LEU A 1 154 ? 6.291 -13.181 35.653 1.00 89.75 154 LEU A C 1
ATOM 1227 O O . LEU A 1 154 ? 7.227 -12.735 36.316 1.00 89.75 154 LEU A O 1
ATOM 1231 N N . GLU A 1 155 ? 5.445 -14.108 36.104 1.00 91.38 155 GLU A N 1
ATOM 1232 C CA . GLU A 1 155 ? 5.562 -14.786 37.400 1.00 91.38 155 GLU A CA 1
ATOM 1233 C C . GLU A 1 155 ? 6.854 -15.615 37.481 1.00 91.38 155 GLU A C 1
ATOM 1235 O O . GLU A 1 155 ? 7.619 -15.472 38.432 1.00 91.38 155 GLU A O 1
ATOM 1240 N N . ASP A 1 156 ? 7.179 -16.349 36.411 1.00 93.25 156 ASP A N 1
ATOM 1241 C CA . ASP A 1 156 ? 8.425 -17.110 36.249 1.00 93.25 156 ASP A CA 1
ATOM 1242 C C . ASP A 1 156 ? 9.680 -16.218 36.068 1.00 93.25 156 ASP A C 1
ATOM 1244 O O . ASP A 1 156 ? 10.772 -16.724 35.802 1.00 93.25 156 ASP A O 1
ATOM 1248 N N . GLN A 1 157 ? 9.548 -14.886 36.130 1.00 88.94 157 GLN A N 1
ATOM 1249 C CA . GLN A 1 157 ? 10.606 -13.893 35.869 1.00 88.94 157 GLN A CA 1
ATOM 1250 C C . GLN A 1 157 ? 11.320 -14.033 34.504 1.00 88.94 157 GLN A C 1
ATOM 1252 O O . GLN A 1 157 ? 12.381 -13.445 34.282 1.00 88.94 157 GLN A O 1
ATOM 1257 N N . LYS A 1 158 ? 10.730 -14.749 33.536 1.00 89.69 158 LYS A N 1
ATOM 1258 C CA . LYS A 1 158 ? 11.275 -14.925 32.175 1.00 89.69 158 LYS A CA 1
ATOM 1259 C C . LYS A 1 158 ? 11.193 -13.646 31.342 1.00 89.69 158 LYS A C 1
ATOM 1261 O O . LYS A 1 158 ? 11.961 -13.452 30.395 1.00 89.69 158 LYS A O 1
ATOM 1266 N N . ILE A 1 159 ? 10.246 -12.763 31.663 1.00 88.00 159 ILE A N 1
ATOM 1267 C CA . ILE A 1 159 ? 10.054 -11.470 31.001 1.00 88.00 159 ILE A CA 1
ATOM 1268 C C . ILE A 1 159 ? 9.946 -10.334 32.022 1.00 88.00 159 ILE A C 1
ATOM 1270 O O . ILE A 1 159 ? 9.424 -10.505 33.114 1.00 88.00 159 ILE A O 1
ATOM 1274 N N . SER A 1 160 ? 10.398 -9.129 31.658 1.00 89.69 160 SER A N 1
ATOM 1275 C CA . SER A 1 160 ? 10.249 -7.961 32.537 1.00 89.69 160 SER A CA 1
ATOM 1276 C C . SER A 1 160 ? 8.816 -7.422 32.543 1.00 89.69 160 SER A C 1
ATOM 1278 O O . SER A 1 160 ? 8.114 -7.498 31.529 1.00 89.69 160 SER A O 1
ATOM 1280 N N . SER A 1 161 ? 8.414 -6.751 33.627 1.00 86.19 161 SER A N 1
ATOM 1281 C CA . SER A 1 161 ? 7.087 -6.123 33.764 1.00 86.19 161 SER A CA 1
ATOM 1282 C C . SER A 1 161 ? 6.777 -5.156 32.615 1.00 86.19 161 SER A C 1
ATOM 1284 O O . SER A 1 161 ? 5.658 -5.104 32.109 1.00 86.19 161 SER A O 1
ATOM 1286 N N . LYS A 1 162 ? 7.794 -4.441 32.112 1.00 82.94 162 LYS A N 1
ATOM 1287 C CA . LYS A 1 162 ? 7.669 -3.549 30.947 1.00 82.94 162 LYS A CA 1
ATOM 1288 C C . LYS A 1 162 ? 7.377 -4.317 29.652 1.00 82.94 162 LYS A C 1
ATOM 1290 O O . LYS A 1 162 ? 6.654 -3.814 28.789 1.00 82.94 162 LYS A O 1
ATOM 1295 N N . LYS A 1 163 ? 7.952 -5.513 29.493 1.00 81.44 163 LYS A N 1
ATOM 1296 C CA . LYS A 1 163 ? 7.744 -6.391 28.333 1.00 81.44 163 LYS A CA 1
ATOM 1297 C C . LYS A 1 163 ? 6.371 -7.072 28.406 1.00 81.44 163 LYS A C 1
ATOM 1299 O O . LYS A 1 163 ? 5.659 -7.048 27.407 1.00 81.44 163 LYS A O 1
ATOM 1304 N N . ALA A 1 164 ? 5.965 -7.550 29.583 1.00 82.94 164 ALA A N 1
ATOM 1305 C CA . ALA A 1 164 ? 4.637 -8.113 29.837 1.00 82.94 164 ALA A CA 1
ATOM 1306 C C . ALA A 1 164 ? 3.514 -7.092 29.587 1.00 82.94 164 ALA A C 1
ATOM 1308 O O . ALA A 1 164 ? 2.605 -7.348 28.800 1.00 82.94 164 ALA A O 1
ATOM 1309 N N . TYR A 1 165 ? 3.642 -5.877 30.137 1.00 79.88 165 TYR A N 1
ATOM 1310 C CA . TYR A 1 165 ? 2.707 -4.776 29.876 1.00 79.88 165 TYR A CA 1
ATOM 1311 C C . TYR A 1 165 ? 2.567 -4.486 28.375 1.00 79.88 165 TYR A C 1
ATOM 1313 O O . TYR A 1 165 ? 1.470 -4.249 27.867 1.00 79.88 165 TYR A O 1
ATOM 1321 N N . LYS A 1 166 ? 3.681 -4.536 27.633 1.00 77.12 166 LYS A N 1
ATOM 1322 C CA . LYS A 1 166 ? 3.666 -4.314 26.187 1.00 77.12 166 LYS A CA 1
ATOM 1323 C C . LYS A 1 166 ? 2.910 -5.419 25.440 1.00 77.12 166 LYS A C 1
ATOM 1325 O O . LYS A 1 166 ? 2.201 -5.098 24.493 1.00 77.12 166 LYS A O 1
ATOM 1330 N N . TYR A 1 167 ? 3.041 -6.679 25.848 1.00 76.12 167 TYR A N 1
ATOM 1331 C CA . TYR A 1 167 ? 2.317 -7.790 25.225 1.00 76.12 167 TYR A CA 1
ATOM 1332 C C . TYR A 1 167 ? 0.816 -7.768 25.529 1.00 76.12 167 TYR A C 1
ATOM 1334 O O . TYR A 1 167 ? 0.023 -7.966 24.612 1.00 76.12 167 TYR A O 1
ATOM 1342 N N . LEU A 1 168 ? 0.437 -7.460 26.772 1.00 75.88 168 LEU A N 1
ATOM 1343 C CA . LEU A 1 168 ? -0.963 -7.434 27.207 1.00 75.88 168 LEU A CA 1
ATOM 1344 C C . LEU A 1 168 ? -1.729 -6.223 26.661 1.00 75.88 168 LEU A C 1
ATOM 1346 O O . LEU A 1 168 ? -2.849 -6.362 26.181 1.00 75.88 168 LEU A O 1
ATOM 1350 N N . TYR A 1 169 ? -1.117 -5.035 26.697 1.00 67.69 169 TYR A N 1
ATOM 1351 C CA . TYR A 1 169 ? -1.836 -3.771 26.479 1.00 67.69 169 TYR A CA 1
ATOM 1352 C C . TYR A 1 169 ? -1.332 -2.955 25.289 1.00 67.69 169 TYR A C 1
ATOM 1354 O O . TYR A 1 169 ? -1.995 -2.023 24.840 1.00 67.69 169 TYR A O 1
ATOM 1362 N N . LYS A 1 170 ? -0.151 -3.277 24.754 1.00 62.69 170 LYS A N 1
ATOM 1363 C CA . LYS A 1 170 ? 0.487 -2.526 23.665 1.00 62.69 170 LYS A CA 1
ATOM 1364 C C . LYS A 1 170 ? 0.720 -3.428 22.456 1.00 62.69 170 LYS A C 1
ATOM 1366 O O . LYS A 1 170 ? 1.802 -3.400 21.860 1.00 62.69 170 LYS A O 1
ATOM 1371 N N . GLN A 1 171 ? -0.307 -4.193 22.068 1.00 56.69 171 GLN A N 1
ATOM 1372 C CA . GLN A 1 171 ? -0.383 -4.744 20.714 1.00 56.69 171 GLN A CA 1
ATOM 1373 C C . GLN A 1 171 ? -0.140 -3.586 19.741 1.00 56.69 171 GLN A C 1
ATOM 1375 O O . GLN A 1 171 ? -0.815 -2.556 19.792 1.00 56.69 171 GLN A O 1
ATOM 1380 N N . GLY A 1 172 ? 0.923 -3.694 18.939 1.00 55.50 172 GLY A N 1
ATOM 1381 C CA . GLY A 1 172 ? 1.351 -2.621 18.048 1.00 55.50 172 GLY A CA 1
ATOM 1382 C C . GLY A 1 172 ? 0.176 -2.152 17.196 1.00 55.50 172 GLY A C 1
ATOM 1383 O O . GLY A 1 172 ? -0.575 -2.988 16.708 1.00 55.50 172 GLY A O 1
ATOM 1384 N N . GLN A 1 173 ? 0.006 -0.832 17.054 1.00 57.03 173 GLN A N 1
ATOM 1385 C CA . GLN A 1 173 ? -1.038 -0.226 16.222 1.00 57.03 173 GLN A CA 1
ATOM 1386 C C . GLN A 1 173 ? -1.004 -0.866 14.832 1.00 57.03 173 GLN A C 1
ATOM 1388 O O . GLN A 1 173 ? -0.151 -0.528 14.007 1.00 57.03 173 GLN A O 1
ATOM 1393 N N . ARG A 1 174 ? -1.888 -1.842 14.618 1.00 62.34 174 ARG A N 1
ATOM 1394 C CA . ARG A 1 174 ? -2.097 -2.474 13.326 1.00 62.34 174 ARG A CA 1
ATOM 1395 C C . ARG A 1 174 ? -2.650 -1.410 12.399 1.00 62.34 174 ARG A C 1
ATOM 1397 O O . ARG A 1 174 ? -3.516 -0.629 12.795 1.00 62.34 174 ARG A O 1
ATOM 1404 N N . LEU A 1 175 ? -2.145 -1.384 11.174 1.00 62.22 175 LEU A N 1
ATOM 1405 C CA . LEU A 1 175 ? -2.823 -0.648 10.121 1.00 62.22 175 LEU A CA 1
ATOM 1406 C C . LEU A 1 175 ? -4.163 -1.343 9.905 1.00 62.22 175 LEU A C 1
ATOM 1408 O O . LEU A 1 175 ? -4.204 -2.536 9.603 1.00 62.22 175 LEU A O 1
ATOM 1412 N N . SER A 1 176 ? -5.262 -0.627 10.117 1.00 66.62 176 SER A N 1
ATOM 1413 C CA . SER A 1 176 ? -6.570 -1.163 9.775 1.00 66.62 176 SER A CA 1
ATOM 1414 C C . SER A 1 176 ? -6.692 -1.236 8.252 1.00 66.62 176 SER A C 1
ATOM 1416 O O . SER A 1 176 ? -6.139 -0.412 7.520 1.00 66.62 176 SER A O 1
ATOM 1418 N N . PHE A 1 177 ? -7.419 -2.228 7.741 1.00 65.81 177 PHE A N 1
ATOM 1419 C CA . PHE A 1 177 ? -7.639 -2.329 6.296 1.00 65.81 177 PHE A CA 1
ATOM 1420 C C . PHE A 1 177 ? -8.439 -1.127 5.759 1.00 65.81 177 PHE A C 1
ATOM 1422 O O . PHE A 1 177 ? -8.123 -0.589 4.699 1.00 65.81 177 PHE A O 1
ATOM 1429 N N . THR A 1 178 ? -9.400 -0.641 6.554 1.00 66.00 178 THR A N 1
ATOM 1430 C CA . THR A 1 178 ? -10.158 0.606 6.354 1.00 66.00 178 THR A CA 1
ATOM 1431 C C . THR A 1 178 ? -10.168 1.425 7.649 1.00 66.00 178 THR A C 1
ATOM 1433 O O . THR A 1 178 ? -10.109 0.863 8.743 1.00 66.00 178 THR A O 1
ATOM 1436 N N . ASN A 1 179 ? -10.221 2.756 7.550 1.00 63.78 179 ASN A N 1
ATOM 1437 C CA . ASN A 1 179 ? -10.260 3.642 8.728 1.00 63.78 179 ASN A CA 1
ATOM 1438 C C . ASN A 1 179 ? -11.670 3.819 9.301 1.00 63.78 179 ASN A C 1
ATOM 1440 O O . ASN A 1 179 ? -11.817 4.231 10.447 1.00 63.78 179 ASN A O 1
ATOM 1444 N N . HIS A 1 180 ? -12.687 3.515 8.501 1.00 66.75 180 HIS A N 1
ATOM 1445 C CA . HIS A 1 180 ? -14.086 3.629 8.874 1.00 66.75 180 HIS A CA 1
ATOM 1446 C C . HIS A 1 180 ? -14.758 2.271 8.753 1.00 66.75 180 HIS A C 1
ATOM 1448 O O . HIS A 1 180 ? -14.342 1.426 7.948 1.00 66.75 180 HIS A O 1
ATOM 1454 N N . ALA A 1 181 ? -15.783 2.079 9.574 1.00 70.94 181 ALA A N 1
ATOM 1455 C CA . ALA A 1 181 ? -16.744 1.027 9.334 1.00 70.94 181 ALA A CA 1
ATOM 1456 C C . ALA A 1 181 ? -17.508 1.361 8.043 1.00 70.94 181 ALA A C 1
ATOM 1458 O O . ALA A 1 181 ? -17.714 2.538 7.722 1.00 70.94 181 ALA A O 1
ATOM 1459 N N . HIS A 1 182 ? -17.923 0.333 7.311 1.00 75.31 182 HIS A N 1
ATOM 1460 C CA . HIS A 1 182 ? -18.835 0.446 6.169 1.00 75.31 182 HIS A CA 1
ATOM 1461 C C . HIS A 1 182 ? -20.182 -0.226 6.449 1.00 75.31 182 HIS A C 1
ATOM 1463 O O . HIS A 1 182 ? -21.188 0.155 5.845 1.00 75.31 182 HIS A O 1
ATOM 1469 N N . PHE A 1 183 ? -20.217 -1.146 7.415 1.00 77.50 183 PHE A N 1
ATOM 1470 C CA . PHE A 1 183 ? -21.404 -1.901 7.774 1.00 77.50 183 PHE A CA 1
ATOM 1471 C C . PHE A 1 183 ? -21.645 -1.913 9.284 1.00 77.50 183 PHE A C 1
ATOM 1473 O O . PHE A 1 183 ? -20.727 -1.802 10.102 1.00 77.50 183 PHE A O 1
ATOM 1480 N N . LEU A 1 184 ? -22.920 -2.048 9.627 1.00 80.88 184 LEU A N 1
ATOM 1481 C CA . LEU A 1 184 ? -23.453 -2.146 10.974 1.00 80.88 184 LEU A CA 1
ATOM 1482 C C . LEU A 1 184 ? -24.236 -3.454 11.072 1.00 80.88 184 LEU A C 1
ATOM 1484 O O . LEU A 1 184 ? -25.205 -3.656 10.342 1.00 80.88 184 LEU A O 1
ATOM 1488 N N . LYS A 1 185 ? -23.845 -4.341 11.980 1.00 82.00 185 LYS A N 1
ATOM 1489 C CA . LYS A 1 185 ? -24.669 -5.487 12.362 1.00 82.00 185 LYS A CA 1
ATOM 1490 C C . LYS A 1 185 ? -25.373 -5.173 13.672 1.00 82.00 185 LYS A C 1
ATOM 1492 O O . LYS A 1 185 ? -24.725 -4.775 14.639 1.00 82.00 185 LYS A O 1
ATOM 1497 N N . LEU A 1 186 ? -26.688 -5.344 13.668 1.00 80.88 186 LEU A N 1
ATOM 1498 C CA . LEU A 1 186 ? -27.554 -5.160 14.823 1.00 80.88 186 LEU A CA 1
ATOM 1499 C C . LEU A 1 186 ? -28.104 -6.520 15.230 1.00 80.88 186 LEU A C 1
ATOM 1501 O O . LEU A 1 186 ? -28.658 -7.233 14.404 1.00 80.88 186 LEU A O 1
ATOM 1505 N N . ASN A 1 187 ? -27.963 -6.866 16.498 1.00 80.12 187 ASN A N 1
ATOM 1506 C CA . ASN A 1 187 ? -28.595 -8.030 17.091 1.00 80.12 187 ASN A CA 1
ATOM 1507 C C . ASN A 1 187 ? -29.424 -7.534 18.275 1.00 80.12 187 ASN A C 1
ATOM 1509 O O . ASN A 1 187 ? -28.874 -7.048 19.258 1.00 80.12 187 ASN A O 1
ATOM 1513 N N . ILE A 1 188 ? -30.746 -7.632 18.168 1.00 82.94 188 ILE A N 1
ATOM 1514 C CA . ILE A 1 188 ? -31.681 -7.223 19.219 1.00 82.94 188 ILE A CA 1
ATOM 1515 C C . ILE A 1 188 ? -32.354 -8.485 19.741 1.00 82.94 188 ILE A C 1
ATOM 1517 O O . ILE A 1 188 ? -32.883 -9.271 18.953 1.00 82.94 188 ILE A O 1
ATOM 1521 N N . THR A 1 189 ? -32.307 -8.685 21.055 1.00 81.00 189 THR A N 1
ATOM 1522 C CA . THR A 1 189 ? -32.976 -9.794 21.736 1.00 81.00 189 THR A CA 1
ATOM 1523 C C . THR A 1 189 ? -33.873 -9.232 22.829 1.00 81.00 189 THR A C 1
ATOM 1525 O O . THR A 1 189 ? -33.398 -8.559 23.743 1.00 81.00 189 THR A O 1
ATOM 1528 N N . LEU A 1 190 ? -35.169 -9.504 22.709 1.00 81.38 190 LEU A N 1
ATOM 1529 C CA . LEU A 1 190 ? -36.200 -9.132 23.672 1.00 81.38 190 LEU A CA 1
ATOM 1530 C C . LEU A 1 190 ? -36.495 -10.322 24.591 1.00 81.38 190 LEU A C 1
ATOM 1532 O O . LEU A 1 190 ? -36.474 -11.475 24.145 1.00 81.38 190 LEU A O 1
ATOM 1536 N N . ILE A 1 191 ? -36.772 -10.046 25.863 1.00 71.06 191 ILE A N 1
ATOM 1537 C CA . ILE A 1 191 ? -37.245 -11.057 26.815 1.00 71.06 191 ILE A CA 1
ATOM 1538 C C . ILE A 1 191 ? -38.718 -11.377 26.493 1.00 71.06 191 ILE A C 1
ATOM 1540 O O . ILE A 1 191 ? -39.460 -10.504 26.056 1.00 71.06 191 ILE A O 1
ATOM 1544 N N . ASP A 1 192 ? -39.111 -12.644 26.645 1.00 75.19 192 ASP A N 1
ATOM 1545 C CA . ASP A 1 192 ? -40.490 -13.157 26.531 1.00 75.19 192 ASP A CA 1
ATOM 1546 C C . ASP A 1 192 ? -41.192 -13.095 25.160 1.00 75.19 192 ASP A C 1
ATOM 1548 O O . ASP A 1 192 ? -42.319 -13.562 25.031 1.00 75.19 192 ASP A O 1
ATOM 1552 N N . GLU A 1 193 ? -40.508 -12.672 24.091 1.00 82.19 193 GLU A N 1
ATOM 1553 C CA . GLU A 1 193 ? -41.100 -12.582 22.743 1.00 82.19 193 GLU A CA 1
ATOM 1554 C C . GLU A 1 193 ? -40.325 -13.393 21.680 1.00 82.19 193 GLU A C 1
ATOM 1556 O O . GLU A 1 193 ? -39.585 -12.846 20.848 1.00 82.19 193 GLU A O 1
ATOM 1561 N N . PRO A 1 194 ? -40.471 -14.735 21.646 1.00 80.75 194 PRO A N 1
ATOM 1562 C CA . PRO A 1 194 ? -39.718 -15.593 20.729 1.00 80.75 194 PRO A CA 1
ATOM 1563 C C . PRO A 1 194 ? -40.077 -15.363 19.252 1.00 80.75 194 PRO A C 1
ATOM 1565 O O . PRO A 1 194 ? -39.225 -15.547 18.377 1.00 80.75 194 PRO A O 1
ATOM 1568 N N . GLY A 1 195 ? -41.317 -14.952 18.961 1.00 83.62 195 GLY A N 1
ATOM 1569 C CA . GLY A 1 195 ? -41.765 -14.611 17.608 1.00 83.62 195 GLY A CA 1
ATOM 1570 C C . GLY A 1 195 ? -41.070 -13.359 17.073 1.00 83.62 195 GLY A C 1
ATOM 1571 O O . GLY A 1 195 ? -40.499 -13.383 15.979 1.00 83.62 195 GLY A O 1
ATOM 1572 N N . VAL A 1 196 ? -41.026 -12.301 17.887 1.00 83.19 196 VAL A N 1
ATOM 1573 C CA . VAL A 1 196 ? -40.350 -11.041 17.550 1.00 83.19 196 VAL A CA 1
ATOM 1574 C C . VAL A 1 196 ? -38.843 -11.261 17.416 1.00 83.19 196 VAL A C 1
ATOM 1576 O O . VAL A 1 196 ? -38.238 -10.806 16.449 1.00 83.19 196 VAL A O 1
ATOM 1579 N N . ASN A 1 197 ? -38.241 -12.065 18.296 1.00 85.06 197 ASN A N 1
ATOM 1580 C CA . ASN A 1 197 ? -36.824 -12.420 18.202 1.00 85.06 197 ASN A CA 1
ATOM 1581 C C . ASN A 1 197 ? -36.465 -13.138 16.891 1.00 85.06 197 ASN A C 1
ATOM 1583 O O . ASN A 1 197 ? -35.410 -12.870 16.313 1.00 85.06 197 ASN A O 1
ATOM 1587 N N . LYS A 1 198 ? -37.320 -14.041 16.386 1.00 84.44 198 LYS A N 1
ATOM 1588 C CA . LYS A 1 198 ? -37.101 -14.676 15.073 1.00 84.44 198 LYS A CA 1
ATOM 1589 C C . LYS A 1 198 ? -37.183 -13.656 13.941 1.00 84.44 198 LYS A C 1
ATOM 1591 O O . LYS A 1 198 ? -36.315 -13.659 13.072 1.00 84.44 198 LYS A O 1
ATOM 1596 N N . PHE A 1 199 ? -38.180 -12.773 13.973 1.00 84.94 199 PHE A N 1
ATOM 1597 C CA . PHE A 1 199 ? -38.331 -11.717 12.974 1.00 84.94 199 PHE A CA 1
ATOM 1598 C C . PHE A 1 199 ? -37.126 -10.766 12.956 1.00 84.94 199 PHE A C 1
ATOM 1600 O O . PHE A 1 199 ? -36.540 -10.548 11.899 1.00 84.94 199 PHE A O 1
ATOM 1607 N N . LEU A 1 200 ? -36.691 -10.271 14.119 1.00 83.94 200 LEU A N 1
ATOM 1608 C CA . LEU A 1 200 ? -35.541 -9.368 14.240 1.00 83.94 200 LEU A CA 1
ATOM 1609 C C . LEU A 1 200 ? -34.242 -10.026 13.759 1.00 83.94 200 LEU A C 1
ATOM 1611 O O . LEU A 1 200 ? -33.459 -9.390 13.054 1.00 83.94 200 LEU A O 1
ATOM 1615 N N . LYS A 1 201 ? -34.028 -11.313 14.065 1.00 84.19 201 LYS A N 1
ATOM 1616 C CA . LYS A 1 201 ? -32.870 -12.066 13.553 1.00 84.19 201 LYS A CA 1
ATOM 1617 C C . LYS A 1 201 ? -32.870 -12.195 12.033 1.00 84.19 201 LYS A C 1
ATOM 1619 O O . LYS A 1 201 ? -31.799 -12.146 11.439 1.00 84.19 201 LYS A O 1
ATOM 1624 N N . VAL A 1 202 ? -34.037 -12.368 11.409 1.00 84.31 202 VAL A N 1
ATOM 1625 C CA . VAL A 1 202 ? -34.163 -12.415 9.943 1.00 84.31 202 VAL A CA 1
ATOM 1626 C C . VAL A 1 202 ? -33.942 -11.025 9.344 1.00 84.31 202 VAL A C 1
ATOM 1628 O O . VAL A 1 202 ? -33.168 -10.885 8.400 1.00 84.31 202 VAL A O 1
ATOM 1631 N N . LEU A 1 203 ? -34.556 -9.993 9.926 1.00 82.56 203 LEU A N 1
ATOM 1632 C CA . LEU A 1 203 ? -34.472 -8.613 9.446 1.00 82.56 203 LEU A CA 1
ATOM 1633 C C . LEU A 1 203 ? -33.036 -8.068 9.482 1.00 82.56 203 LEU A C 1
ATOM 1635 O O . LEU A 1 203 ? -32.599 -7.422 8.533 1.00 82.56 203 LEU A O 1
ATOM 1639 N N . PHE A 1 204 ? -32.286 -8.366 10.547 1.00 83.62 204 PHE A N 1
ATOM 1640 C CA . PHE A 1 204 ? -30.897 -7.929 10.723 1.00 83.62 204 PHE A CA 1
ATOM 1641 C C . PHE A 1 204 ? -29.860 -9.021 10.415 1.00 83.62 204 PHE A C 1
ATOM 1643 O O . PHE A 1 204 ? -28.693 -8.914 10.805 1.00 83.62 204 PHE A O 1
ATOM 1650 N N . PHE A 1 205 ? -30.253 -10.069 9.682 1.00 82.06 205 PHE A N 1
ATOM 1651 C CA . PHE A 1 205 ? -29.322 -11.103 9.225 1.00 82.06 205 PHE A CA 1
ATOM 1652 C C . PHE A 1 205 ? -28.233 -10.512 8.317 1.00 82.06 205 PHE A C 1
ATOM 1654 O O . PHE A 1 205 ? -27.051 -10.849 8.446 1.00 82.06 205 PHE A O 1
ATOM 1661 N N . ILE A 1 206 ? -28.632 -9.598 7.425 1.00 80.88 206 ILE A N 1
ATOM 1662 C CA . ILE A 1 206 ? -27.736 -8.890 6.509 1.00 80.88 206 ILE A CA 1
ATOM 1663 C C . ILE A 1 206 ? -27.207 -7.622 7.202 1.00 80.88 206 ILE A C 1
ATOM 1665 O O . ILE A 1 206 ? -28.005 -6.822 7.694 1.00 80.88 206 ILE A O 1
ATOM 1669 N N . PRO A 1 207 ? -25.880 -7.391 7.224 1.00 80.94 207 PRO A N 1
ATOM 1670 C CA . PRO A 1 207 ? -25.306 -6.158 7.750 1.00 80.94 207 PRO A CA 1
ATOM 1671 C C . PRO A 1 207 ? -25.841 -4.924 7.023 1.00 80.94 207 PRO A C 1
ATOM 1673 O O . PRO A 1 207 ? -25.779 -4.837 5.796 1.00 80.94 207 PRO A O 1
ATOM 1676 N N . LEU A 1 208 ? -26.310 -3.940 7.783 1.00 80.31 208 LEU A N 1
ATOM 1677 C CA . LEU A 1 208 ? -26.821 -2.686 7.248 1.00 80.31 208 LEU A CA 1
ATOM 1678 C C . LEU A 1 208 ? -25.663 -1.821 6.742 1.00 80.31 208 LEU A C 1
ATOM 1680 O O . LEU A 1 208 ? -24.737 -1.529 7.506 1.00 80.31 208 LEU A O 1
ATOM 1684 N N . PRO A 1 209 ? -25.711 -1.348 5.486 1.00 80.06 209 PRO A N 1
ATOM 1685 C CA . PRO A 1 209 ? -24.812 -0.308 5.022 1.00 80.06 209 PRO A CA 1
ATOM 1686 C C . PRO A 1 209 ? -24.906 0.922 5.925 1.00 80.06 209 PRO A C 1
ATOM 1688 O O . PRO A 1 209 ? -25.990 1.439 6.202 1.00 80.06 209 PRO A O 1
ATOM 1691 N N . LEU A 1 210 ? -23.762 1.444 6.355 1.00 80.88 210 LEU A N 1
ATOM 1692 C CA . LEU A 1 210 ? -23.729 2.553 7.307 1.00 80.88 210 LEU A CA 1
ATOM 1693 C C . LEU A 1 210 ? -24.338 3.845 6.788 1.00 80.88 210 LEU A C 1
ATOM 1695 O O . LEU A 1 210 ? -24.762 4.676 7.587 1.00 80.88 210 LEU A O 1
ATOM 1699 N N . PHE A 1 211 ? -24.408 4.029 5.471 1.00 76.44 211 PHE A N 1
ATOM 1700 C CA . PHE A 1 211 ? -25.102 5.183 4.915 1.00 76.44 211 PHE A CA 1
ATOM 1701 C C . PHE A 1 211 ? -26.598 5.164 5.274 1.00 76.44 211 PHE A C 1
ATOM 1703 O O . PHE A 1 211 ? -27.147 6.225 5.548 1.00 76.44 211 PHE A O 1
ATOM 1710 N N . ILE A 1 212 ? -27.231 3.984 5.364 1.00 77.31 212 ILE A N 1
ATOM 1711 C CA . ILE A 1 212 ? -28.637 3.835 5.771 1.00 77.31 212 ILE A CA 1
ATOM 1712 C C . ILE A 1 212 ? -28.785 4.181 7.251 1.00 77.31 212 ILE A C 1
ATOM 1714 O O . ILE A 1 212 ? -29.656 4.965 7.613 1.00 77.31 212 ILE A O 1
ATOM 1718 N N . ALA A 1 213 ? -27.892 3.669 8.102 1.00 77.88 213 ALA A N 1
ATOM 1719 C CA . ALA A 1 213 ? -27.888 4.001 9.528 1.00 77.88 213 ALA A CA 1
ATOM 1720 C C . ALA A 1 213 ? -27.670 5.509 9.767 1.00 77.88 213 ALA A C 1
ATOM 1722 O O . ALA A 1 213 ? -28.345 6.119 10.594 1.00 77.88 213 ALA A O 1
ATOM 1723 N N . ARG A 1 214 ? -26.769 6.141 9.001 1.00 78.94 214 ARG A N 1
ATOM 1724 C CA . ARG A 1 214 ? -26.548 7.596 9.027 1.00 78.94 214 ARG A CA 1
ATOM 1725 C C . ARG A 1 214 ? -27.774 8.368 8.571 1.00 78.94 214 ARG A C 1
ATOM 1727 O O . ARG A 1 214 ? -28.131 9.353 9.207 1.00 78.94 214 ARG A O 1
ATOM 1734 N N . PHE A 1 215 ? -28.394 7.927 7.482 1.00 78.25 215 PHE A N 1
ATOM 1735 C CA . PHE A 1 215 ? -29.604 8.539 6.960 1.00 78.25 215 PHE A CA 1
ATOM 1736 C C . PHE A 1 215 ? -30.725 8.467 7.999 1.00 78.25 215 PHE A C 1
ATOM 1738 O O . PHE A 1 215 ? -31.298 9.496 8.329 1.00 78.25 215 PHE A O 1
ATOM 1745 N N . ALA A 1 216 ? -30.943 7.304 8.618 1.00 79.12 216 ALA A N 1
ATOM 1746 C CA . ALA A 1 216 ? -31.911 7.129 9.699 1.00 79.12 216 ALA A CA 1
ATOM 1747 C C . ALA A 1 216 ? -31.637 8.062 10.895 1.00 79.12 216 ALA A C 1
ATOM 1749 O O . ALA A 1 216 ? -32.561 8.694 11.403 1.00 79.12 216 ALA A O 1
ATOM 1750 N N . LEU A 1 217 ? -30.371 8.234 11.300 1.00 78.56 217 LEU A N 1
ATOM 1751 C CA . LEU A 1 217 ? -29.987 9.162 12.374 1.00 78.56 217 LEU A CA 1
ATOM 1752 C C . LEU A 1 217 ? -30.332 10.628 12.074 1.00 78.56 217 LEU A C 1
ATOM 1754 O O . LEU A 1 217 ? -30.492 11.403 13.015 1.00 78.56 217 LEU A O 1
ATOM 1758 N N . LEU A 1 218 ? -30.452 11.039 10.809 1.00 78.50 218 LEU A N 1
ATOM 1759 C CA . LEU A 1 218 ? -30.897 12.399 10.479 1.00 78.50 218 LEU A CA 1
ATOM 1760 C C . LEU A 1 218 ? -32.358 12.632 10.886 1.00 78.50 218 LEU A C 1
ATOM 1762 O O . LEU A 1 218 ? -32.690 13.744 11.285 1.00 78.50 218 LEU A O 1
ATOM 1766 N N . PHE A 1 219 ? -33.194 11.590 10.860 1.00 82.62 219 PHE A N 1
ATOM 1767 C CA . PHE A 1 219 ? -34.617 11.667 11.213 1.00 82.62 219 PHE A CA 1
ATOM 1768 C C . PHE 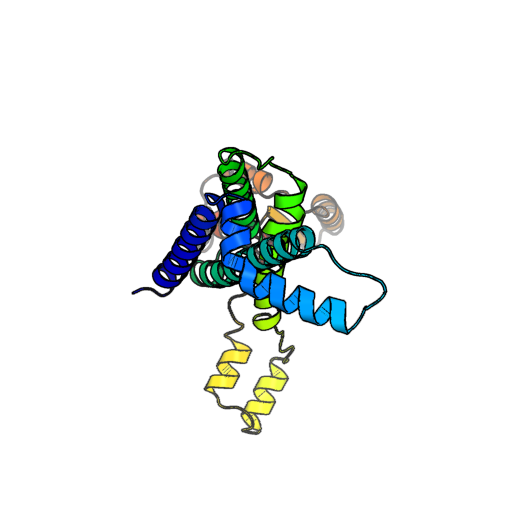A 1 219 ? -34.890 11.534 12.714 1.00 82.62 219 PHE A C 1
ATOM 1770 O O . PHE A 1 219 ? -35.973 11.886 13.176 1.00 82.62 219 PHE A O 1
ATOM 1777 N N . ILE A 1 220 ? -33.923 11.048 13.492 1.00 79.56 220 ILE A N 1
ATOM 1778 C CA . ILE A 1 220 ? -34.059 10.937 14.946 1.00 79.56 220 ILE A CA 1
ATOM 1779 C C . ILE A 1 220 ? -33.829 12.323 15.565 1.00 79.56 220 ILE A C 1
ATOM 1781 O O . ILE A 1 220 ? -32.814 12.965 15.285 1.00 79.56 220 ILE A O 1
ATOM 1785 N N . ARG A 1 221 ? -34.754 12.804 16.406 1.00 77.44 221 ARG A N 1
ATOM 1786 C CA . ARG A 1 221 ? -34.571 14.055 17.173 1.00 77.44 221 ARG A CA 1
ATOM 1787 C C . ARG A 1 221 ? -33.346 13.952 18.082 1.00 77.44 221 ARG A C 1
ATOM 1789 O O . ARG A 1 221 ? -32.968 12.851 18.468 1.00 77.44 221 ARG A O 1
ATOM 1796 N N . ASP A 1 222 ? -32.708 15.076 18.400 1.00 74.69 222 ASP A N 1
ATOM 1797 C CA . ASP A 1 222 ? -31.611 15.047 19.370 1.00 74.69 222 ASP A CA 1
ATOM 1798 C C . ASP A 1 222 ? -32.094 14.478 20.702 1.00 74.69 222 ASP A C 1
ATOM 1800 O O . ASP A 1 222 ? -33.155 14.847 21.207 1.00 74.69 222 ASP A O 1
ATOM 1804 N N . PHE A 1 223 ? -31.313 13.545 21.237 1.00 74.81 223 PHE A N 1
ATOM 1805 C CA . PHE A 1 223 ? -31.579 12.902 22.509 1.00 74.81 223 PHE A CA 1
ATOM 1806 C C . PHE A 1 223 ? -30.291 12.784 23.310 1.00 74.81 223 PHE A C 1
ATOM 1808 O O . PHE A 1 223 ? -29.192 12.641 22.760 1.00 74.81 223 PHE A O 1
ATOM 1815 N N . GLN A 1 224 ? -30.464 12.829 24.624 1.00 66.50 224 GLN A N 1
ATOM 1816 C CA . 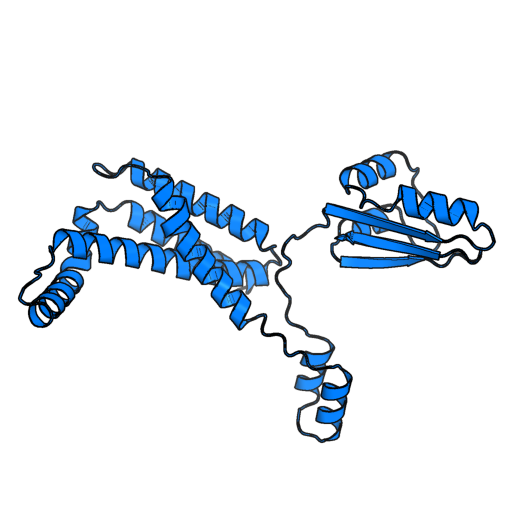GLN A 1 224 ? -29.427 12.560 25.598 1.00 66.50 224 GLN A CA 1
ATOM 1817 C C . GLN A 1 224 ? -30.024 11.586 26.610 1.00 66.50 224 GLN A C 1
ATOM 1819 O O . GLN A 1 224 ? -30.975 11.928 27.311 1.00 66.50 224 GLN A O 1
ATOM 1824 N N . TYR A 1 225 ? -29.517 10.358 26.632 1.00 63.12 225 TYR A N 1
ATOM 1825 C CA . TYR A 1 225 ? -29.983 9.321 27.548 1.00 63.12 225 TYR A CA 1
ATOM 1826 C C . TYR A 1 225 ? -28.783 8.754 28.293 1.00 63.12 225 TYR A C 1
ATOM 1828 O O . TYR A 1 225 ? -27.842 8.282 27.661 1.00 63.12 225 TYR A O 1
ATOM 1836 N N . ASP A 1 226 ? -28.802 8.853 29.622 1.00 60.22 226 ASP A N 1
ATOM 1837 C CA . ASP A 1 226 ? -27.757 8.327 30.512 1.00 60.22 226 ASP A CA 1
ATOM 1838 C C . ASP A 1 226 ? -26.324 8.759 30.120 1.00 60.22 226 ASP A C 1
ATOM 1840 O O . ASP A 1 226 ? -25.390 7.967 30.022 1.00 60.22 226 ASP A O 1
ATOM 1844 N N . GLY A 1 227 ? -26.163 10.045 29.781 1.00 64.00 227 GLY A N 1
ATOM 1845 C CA . GLY A 1 227 ? -24.886 10.613 29.330 1.00 64.00 227 GLY A CA 1
ATOM 1846 C C . GLY A 1 227 ? -24.477 10.252 27.894 1.00 64.00 227 GLY A C 1
ATOM 1847 O O . GLY A 1 227 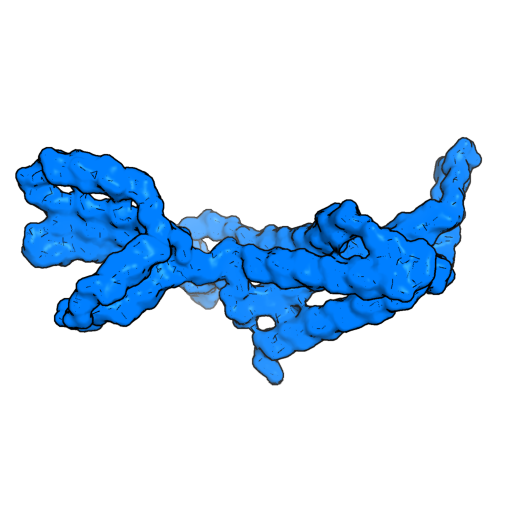? -23.461 10.755 27.421 1.00 64.00 227 GLY A O 1
ATOM 1848 N N . PHE A 1 228 ? -25.267 9.447 27.179 1.00 65.94 228 PHE A N 1
ATOM 1849 C CA . PHE A 1 228 ? -25.029 9.055 25.792 1.00 65.94 228 PHE A CA 1
ATOM 1850 C C . PHE A 1 228 ? -25.803 9.967 24.829 1.00 65.94 228 PHE A C 1
ATOM 1852 O O . PHE A 1 228 ? -27.037 10.008 24.845 1.00 65.94 228 PHE A O 1
ATOM 1859 N N . SER A 1 229 ? -25.083 10.729 23.999 1.00 77.00 229 SER A N 1
ATOM 1860 C CA . SER A 1 229 ? -25.686 11.650 23.028 1.00 77.00 229 SER A CA 1
ATOM 1861 C C . SER A 1 229 ? -25.799 11.046 21.625 1.00 77.00 229 SER A C 1
ATOM 1863 O O . SER A 1 229 ? -25.087 10.109 21.246 1.00 77.00 229 SER A O 1
ATOM 1865 N N . LYS A 1 230 ? -26.648 11.654 20.791 1.00 75.19 230 LYS A N 1
ATOM 1866 C CA . LYS A 1 230 ? -26.712 11.370 19.349 1.00 75.19 230 LYS A CA 1
ATOM 1867 C C . LYS A 1 230 ? -25.343 11.489 18.657 1.00 75.19 230 LYS A C 1
ATOM 1869 O O . LYS A 1 230 ? -25.040 10.721 17.739 1.00 75.19 230 LYS A O 1
ATOM 1874 N N . GLU A 1 231 ? -24.504 12.427 19.093 1.00 75.38 231 GLU A N 1
ATOM 1875 C CA . GLU A 1 231 ? -23.151 12.614 18.556 1.00 75.38 231 GLU A CA 1
ATOM 1876 C C . GLU A 1 231 ? -22.196 11.491 18.977 1.00 75.38 231 GLU A C 1
ATOM 1878 O O . GLU A 1 231 ? -21.372 11.045 18.172 1.00 75.38 231 GLU A O 1
ATOM 1883 N N . ASP A 1 232 ? -22.348 10.957 20.189 1.00 72.06 232 ASP A N 1
ATOM 1884 C CA . ASP A 1 232 ? -21.578 9.794 20.641 1.00 72.06 232 ASP A CA 1
ATOM 1885 C C . ASP A 1 232 ? -21.940 8.550 19.824 1.00 72.06 232 ASP A C 1
ATOM 1887 O O . ASP A 1 232 ? -21.052 7.823 19.375 1.00 72.06 232 ASP A O 1
ATOM 1891 N N . ILE A 1 233 ? -23.221 8.370 19.489 1.00 74.81 233 ILE A N 1
ATOM 1892 C CA . ILE A 1 233 ? -23.681 7.299 18.594 1.00 74.81 233 ILE A CA 1
ATOM 1893 C C . ILE A 1 233 ? -23.076 7.444 17.198 1.00 74.81 233 ILE A C 1
ATOM 1895 O O . ILE A 1 233 ? -22.540 6.474 16.661 1.00 74.81 233 ILE A O 1
ATOM 1899 N N . LYS A 1 234 ? -23.078 8.651 16.615 1.00 74.94 234 LYS A N 1
ATOM 1900 C CA . LYS A 1 234 ? -22.417 8.897 15.320 1.00 74.94 234 LYS A CA 1
ATOM 1901 C C . LYS A 1 234 ? -20.924 8.566 15.374 1.00 74.94 234 LYS A C 1
ATOM 1903 O O . LYS A 1 234 ? -20.393 7.993 14.420 1.00 74.94 234 LYS A O 1
ATOM 1908 N N . ARG A 1 235 ? -20.236 8.908 16.468 1.00 71.38 235 ARG A N 1
ATOM 1909 C CA . ARG A 1 235 ? -18.806 8.605 16.656 1.00 71.38 235 ARG A CA 1
ATOM 1910 C C . ARG A 1 235 ? -18.553 7.109 16.762 1.00 71.38 235 ARG A C 1
ATOM 1912 O O . ARG A 1 235 ? -17.637 6.606 16.106 1.00 71.38 235 ARG A O 1
ATOM 1919 N N . VAL A 1 236 ? -19.372 6.396 17.529 1.00 69.25 236 VAL A N 1
ATOM 1920 C CA . VAL A 1 236 ? -19.241 4.947 17.682 1.00 69.25 236 VAL A CA 1
ATOM 1921 C C . VAL A 1 236 ? -19.514 4.236 16.359 1.00 69.25 236 VAL A C 1
ATOM 1923 O O . VAL A 1 236 ? -18.692 3.440 15.912 1.00 69.25 236 VAL A O 1
ATOM 1926 N N . ILE A 1 237 ? -20.605 4.584 15.682 1.00 71.25 237 ILE A N 1
ATOM 1927 C CA . ILE A 1 237 ? -21.008 3.988 14.404 1.00 71.25 237 ILE A CA 1
ATOM 1928 C C . ILE A 1 237 ? -19.951 4.212 13.306 1.00 71.25 237 ILE A C 1
ATOM 1930 O O . ILE A 1 237 ? -19.742 3.354 12.449 1.00 71.25 237 ILE A O 1
ATOM 1934 N N . ASN A 1 238 ? -19.239 5.342 13.339 1.00 69.12 238 ASN A N 1
ATOM 1935 C CA . ASN A 1 238 ? -18.169 5.651 12.385 1.00 69.12 238 ASN A CA 1
ATOM 1936 C C . ASN A 1 238 ? -16.840 4.945 12.675 1.00 69.12 238 ASN A C 1
ATOM 1938 O O . ASN A 1 238 ? -15.953 4.930 11.810 1.00 69.12 238 ASN A O 1
ATOM 1942 N N . THR A 1 239 ? -16.682 4.384 13.871 1.00 67.94 239 THR A N 1
ATOM 1943 C CA . THR A 1 239 ? -15.451 3.722 14.285 1.00 67.94 239 THR A CA 1
ATOM 1944 C C . THR A 1 239 ? -15.562 2.230 14.008 1.00 67.94 239 THR A C 1
ATOM 1946 O O . THR A 1 239 ? -16.520 1.583 14.414 1.00 67.94 239 THR A O 1
ATOM 1949 N N . LYS A 1 240 ? -14.579 1.674 13.298 1.00 67.81 240 LYS A N 1
ATOM 1950 C CA . LYS A 1 240 ? -14.530 0.252 12.940 1.00 67.81 240 LYS A CA 1
ATOM 1951 C C . LYS A 1 240 ? -14.147 -0.624 14.131 1.00 67.81 240 LYS A C 1
ATOM 1953 O O . LYS A 1 240 ? -13.198 -0.303 14.841 1.00 67.81 240 LYS A O 1
ATOM 1958 N N . GLY A 1 241 ? -14.820 -1.764 14.277 1.00 65.50 241 GLY A N 1
ATOM 1959 C CA . GLY A 1 241 ? -14.504 -2.785 15.275 1.00 65.50 241 GLY A CA 1
ATOM 1960 C C . GLY A 1 241 ? -15.043 -2.483 16.669 1.00 65.50 241 GLY A C 1
ATOM 1961 O O . GLY A 1 241 ? -14.562 -3.074 17.634 1.00 65.50 241 GLY A O 1
ATOM 1962 N N . ILE A 1 242 ? -16.012 -1.571 16.792 1.00 71.31 242 ILE A N 1
ATOM 1963 C CA . ILE A 1 242 ? -16.691 -1.349 18.063 1.00 71.31 242 ILE A CA 1
ATOM 1964 C C . ILE A 1 242 ? -17.813 -2.368 18.201 1.00 71.31 242 ILE A C 1
ATOM 1966 O O . ILE A 1 242 ? -18.618 -2.567 17.291 1.00 71.31 242 ILE A O 1
ATOM 1970 N N . LYS A 1 243 ? -17.847 -2.993 19.376 1.00 69.44 243 LYS A N 1
ATOM 1971 C CA . LYS A 1 243 ? -18.939 -3.828 19.842 1.00 69.44 243 LYS A CA 1
ATOM 1972 C C . LYS A 1 243 ? -19.573 -3.145 21.052 1.00 69.44 243 LYS A C 1
ATOM 1974 O O . LYS A 1 243 ? -18.934 -3.070 22.098 1.00 69.44 243 LYS A O 1
ATOM 1979 N N . ILE A 1 244 ? -20.787 -2.620 20.901 1.00 72.44 244 ILE A N 1
ATOM 1980 C CA . ILE A 1 244 ? -21.584 -2.123 22.030 1.00 72.44 244 ILE A CA 1
ATOM 1981 C C . ILE A 1 244 ? -22.574 -3.213 22.409 1.00 72.44 244 ILE A C 1
ATOM 1983 O O . ILE A 1 244 ? -23.326 -3.664 21.553 1.00 72.44 244 ILE A O 1
ATOM 1987 N N . ASN A 1 245 ? -22.607 -3.575 23.689 1.00 73.50 245 ASN A N 1
ATOM 1988 C CA . ASN A 1 245 ? -23.726 -4.303 24.272 1.00 73.50 245 ASN A CA 1
ATOM 1989 C C . ASN A 1 245 ? -24.476 -3.338 25.194 1.00 73.50 245 ASN A C 1
ATOM 1991 O O . ASN A 1 245 ? -23.884 -2.822 26.141 1.00 73.50 245 ASN A O 1
ATOM 1995 N N . VAL A 1 246 ? -25.744 -3.076 24.901 1.00 72.88 246 VAL A N 1
ATOM 1996 C CA . VAL A 1 246 ? -26.634 -2.272 25.740 1.00 72.88 246 VAL A CA 1
ATOM 1997 C C . VAL A 1 246 ? -27.576 -3.223 26.463 1.00 72.88 246 VAL A C 1
ATOM 1999 O O . VAL A 1 246 ? -28.208 -4.065 25.824 1.00 72.88 246 VAL A O 1
ATOM 2002 N N . TYR A 1 247 ? -27.655 -3.061 27.781 1.00 73.25 247 TYR A N 1
ATOM 2003 C CA . TYR A 1 247 ? -28.569 -3.785 28.660 1.00 73.25 247 TYR A CA 1
ATOM 2004 C C . TYR A 1 247 ? -29.476 -2.757 29.344 1.00 73.25 247 TYR A C 1
ATOM 2006 O O . TYR A 1 247 ? -29.085 -2.189 30.367 1.00 73.25 247 TYR A O 1
ATOM 2014 N N . PRO A 1 248 ? -30.638 -2.420 28.762 1.00 70.62 248 PRO A N 1
ATOM 2015 C CA . PRO A 1 248 ? -31.591 -1.528 29.400 1.00 70.62 248 PRO A CA 1
ATOM 2016 C C . PRO A 1 248 ? -32.142 -2.154 30.689 1.00 70.62 248 PRO A C 1
ATOM 2018 O O . PRO A 1 248 ? -32.157 -3.374 30.848 1.00 70.62 248 PRO A O 1
ATOM 2021 N N . GLN A 1 249 ? -32.669 -1.324 31.594 1.00 64.44 249 GLN A N 1
ATOM 2022 C CA . GLN A 1 249 ? -33.307 -1.798 32.833 1.00 64.44 249 GLN A CA 1
ATOM 2023 C C . GLN A 1 249 ? -34.540 -2.691 32.580 1.00 64.44 249 GLN A C 1
ATOM 2025 O O . GLN A 1 249 ? -34.953 -3.417 33.478 1.00 64.44 249 GLN A O 1
ATOM 2030 N N . SER A 1 250 ? -35.089 -2.686 31.357 1.00 63.44 250 SER A N 1
ATOM 2031 C CA . SER A 1 250 ? -36.148 -3.596 30.899 1.00 63.44 250 SER A CA 1
ATOM 2032 C C . SER A 1 250 ? -35.670 -5.033 30.624 1.00 63.44 250 SER A C 1
ATOM 2034 O O . SER A 1 250 ? -36.489 -5.893 30.317 1.00 63.44 250 SER A O 1
ATOM 2036 N N . GLY A 1 251 ? -34.365 -5.318 30.741 1.00 64.38 251 GLY A N 1
ATOM 2037 C CA . GLY A 1 251 ? -33.779 -6.654 30.563 1.00 64.38 251 GLY A CA 1
ATOM 2038 C C . GLY A 1 251 ? -33.468 -7.038 29.109 1.00 64.38 251 GLY A C 1
ATOM 2039 O O . GLY A 1 251 ? -32.942 -8.115 28.843 1.00 64.38 251 GLY A O 1
ATOM 2040 N N . GLU A 1 252 ? -33.738 -6.158 28.152 1.00 73.38 252 GLU A N 1
ATOM 2041 C CA . GLU A 1 252 ? -33.411 -6.375 26.741 1.00 73.38 252 GLU A CA 1
ATOM 2042 C C . GLU A 1 252 ? -31.889 -6.429 26.502 1.00 73.38 252 GLU A C 1
ATOM 2044 O O . GLU A 1 252 ? -31.090 -5.887 27.267 1.00 73.38 252 GLU A O 1
ATOM 2049 N N . GLN A 1 253 ? -31.464 -7.057 25.404 1.00 75.00 253 GLN A N 1
ATOM 2050 C CA . GLN A 1 253 ? -30.061 -7.059 24.989 1.00 75.00 253 GLN A CA 1
ATOM 2051 C C . GLN A 1 253 ? -29.933 -6.550 23.555 1.00 75.00 253 GLN A C 1
ATOM 2053 O O . GLN A 1 253 ? -30.437 -7.166 22.613 1.00 75.00 253 GLN A O 1
ATOM 2058 N N . ILE A 1 254 ? -29.211 -5.441 23.383 1.00 76.31 254 ILE A N 1
ATOM 2059 C CA . ILE A 1 254 ? -28.907 -4.865 22.071 1.00 76.31 254 ILE A CA 1
ATOM 2060 C C . ILE A 1 254 ? -27.401 -4.940 21.846 1.00 76.31 254 ILE A C 1
ATOM 2062 O O . ILE A 1 254 ? -26.620 -4.292 22.537 1.00 76.31 254 ILE A O 1
ATOM 2066 N N . GLU A 1 255 ? -26.988 -5.718 20.856 1.00 74.62 255 GLU A N 1
ATOM 2067 C CA . GLU A 1 255 ? -25.604 -5.836 20.417 1.00 74.62 255 GLU A CA 1
ATOM 2068 C C . GLU A 1 255 ? -25.432 -5.117 19.069 1.00 74.62 255 GLU A C 1
ATOM 2070 O O . GLU A 1 255 ? -26.100 -5.419 18.077 1.00 74.62 255 GLU A O 1
ATOM 2075 N N . ILE A 1 256 ? -24.517 -4.149 19.037 1.00 75.00 256 ILE A N 1
ATOM 2076 C CA . ILE A 1 256 ? -24.178 -3.346 17.861 1.00 75.00 256 ILE A CA 1
ATOM 2077 C C . ILE A 1 256 ? -22.721 -3.616 17.508 1.00 75.00 256 ILE A C 1
ATOM 2079 O O . ILE A 1 256 ? -21.833 -3.369 18.323 1.00 75.00 256 ILE A O 1
ATOM 2083 N N . ILE A 1 257 ? -22.467 -4.092 16.291 1.00 73.25 257 ILE A N 1
ATOM 2084 C CA . ILE A 1 257 ? -21.121 -4.403 15.801 1.00 73.25 257 ILE A CA 1
ATOM 2085 C C . ILE A 1 257 ? -20.854 -3.597 14.529 1.00 73.25 257 ILE A C 1
ATOM 2087 O O . ILE A 1 257 ? -21.583 -3.724 13.545 1.00 73.25 257 ILE A O 1
ATOM 2091 N N . THR A 1 258 ? -19.790 -2.796 14.522 1.00 75.00 258 THR A N 1
ATOM 2092 C CA . THR A 1 258 ? -19.355 -2.011 13.355 1.00 75.00 258 THR A CA 1
ATOM 2093 C C . THR A 1 258 ? -18.138 -2.651 12.676 1.00 75.00 258 THR A C 1
ATOM 2095 O O . THR A 1 258 ? -17.178 -3.036 13.348 1.00 75.00 258 THR A O 1
ATOM 2098 N N . PHE A 1 259 ? -18.124 -2.759 11.343 1.00 67.06 259 PHE A N 1
ATOM 2099 C CA . PHE A 1 259 ? -16.989 -3.318 10.582 1.00 67.06 259 PHE A CA 1
ATOM 2100 C C . PHE A 1 259 ? -16.775 -2.683 9.208 1.00 67.06 259 PHE A C 1
ATOM 2102 O O . PHE A 1 259 ? -17.717 -2.094 8.636 1.00 67.06 259 PHE A O 1
#

Foldseek 3Di:
DQLLVVLVVVLVVLLVVLLVVLLDDLVRQLVVCQVVLVVVQVVCCVVCVPDRDDSSVSSVVVSLVVLLQSLLVSLLSLLSNCLSVLAAPVVSLVVQLVSLVVSLVSNCVHPPDDRDPCSSVCRNSVSNVNNNVVVCCVLVPDPVQDLVNLVVCVVVVVDDPVVSCCNPPVNDSHRHNHFWFQWKQKQKFAPPCVPVNVVSCVVRVDTHGVVVVVVVLVVDDWDADPNDTSVNVVVQQGGAADWDWDQDPNRITMIMHTD

Organism: NCBI:txid2725268

Secondary structure (DSSP, 8-state):
--HHHHHHHHHHHHHHHHHHHHTS-HHHHHHHTHHHHHHHHHHHHHH-TTSPPPHHHHHHHHHHHHHHHHHHHHHHHHHHHHHHHT--HHHHHHHHHHHHHHHHHHHTTSTT----HHIIIIIIHHHHHHHHHHHHHHH-------HHHHHHHHHTTSS-HHHHHHHHH----PPPS-SS--EEEEEEE-SS-HHHHHHHHHHTSSPEEHHHHHHHHHHSPP-EETTEEHHHHHHHHHSTT-EEEE--TT--EEEEEE-